Protein AF-A0A9P1FHE4-F1 (afdb_monomer)

Radius of gyration: 29.86 Å; Cα contacts (8 Å, |Δi|>4): 418; chains: 1; bounding box: 88×72×66 Å

Secondary structure (DSSP, 8-state):
---PPPPPP-------TTT----PPPP-------------S--------SS----TTTTTTTSSS------S-EEEEEEES---HHHHHHHHHHHHHHHHHTTSTT-EEEEEEEB-SSS-BSHHHHHHTT--STT-SEEEEE-GGGTT-EEE-S---HHHHHHHHHHTT--PPPSS--HHHHHHHHHHHHH--HHHHHHHHHHHHHTTT-TTHHHHHHHHHHHHHH-TTHHHHHHHHHHHHHHS---HHHHHHHHHHHHHHHHHHT--BTTTSPPPTT-EEPTTGGG-B-SSHHHHEE--EE---TT---TTS--TTTSSTTTGGGTTTT--SS--HHHH-GGGTSSEE-PPP--

Nearest PDB structures (foldseek):
  2qc7-assembly1_A  TM=5.697E-01  e=5.829E-12  Homo sapiens
  1ovn-assembly1_B  TM=7.048E-01  e=5.135E-10  Drosophila melanogaster
  2c0g-assembly2_B  TM=7.538E-01  e=1.463E-09  Drosophila melanogaster
  2c1y-assembly1_A  TM=6.457E-01  e=2.074E-09  Drosophila melanogaster
  2c1y-assembly2_B  TM=8.493E-01  e=1.306E-04  Drosophila melanogaster

Mean predicted aligned error: 17.91 Å

Organism: NCBI:txid2562237

InterPro domains:
  IPR011679 Endoplasmic reticulum resident protein 29, C-terminal [PF07749] (178-264)
  IPR011679 Endoplasmic reticulum resident protein 29, C-terminal [cd00238] (178-264)
  IPR012883 ERp29, N-terminal [PF07912] (89-168)
  IPR016855 Endoplasmic reticulum resident protein 29 [PTHR12211] (89-266)
  IPR036356 Endoplasmic reticulum resident protein 29, C-terminal domain superfamily [G3DSA:1.20.1150.12] (176-271)
  IPR036356 Endoplasmic reticulum resident protein 29, C-terminal domain superfamily [SSF47933] (178-265)

Solvent-accessible surface area (backbone atoms only — not comparable to full-atom values): 21748 Å² total; per-residue (Å²): 135,90,83,83,80,86,84,81,81,84,76,88,71,91,81,64,87,90,83,62,96,79,77,87,82,81,89,82,85,87,84,90,87,89,88,85,89,82,94,78,92,81,80,92,77,85,83,83,73,96,80,81,95,76,65,84,69,71,64,62,74,75,67,75,84,66,77,86,74,82,61,55,35,32,38,37,38,36,37,53,80,78,67,50,81,72,43,51,59,40,50,53,25,51,54,52,49,42,67,48,28,78,59,33,83,68,39,46,63,46,77,47,68,33,34,77,72,82,78,60,36,56,51,65,55,37,58,75,69,73,54,59,82,83,55,52,70,40,38,32,42,32,34,81,90,52,70,92,36,48,73,64,84,72,73,77,39,49,70,55,51,42,54,51,41,39,76,72,75,40,76,61,55,63,90,65,58,54,67,78,52,50,59,42,48,59,53,27,76,72,70,69,47,69,67,44,36,54,53,34,47,60,55,23,60,80,37,69,66,27,87,50,34,70,50,52,28,57,48,49,52,45,28,74,74,69,34,86,62,43,38,50,56,50,44,55,54,51,51,59,50,67,75,46,95,60,59,69,68,59,47,50,55,51,49,47,50,47,42,49,34,37,68,74,41,65,53,44,33,15,64,75,52,79,53,58,89,64,42,35,71,39,86,65,18,72,79,38,77,28,90,46,62,80,76,22,28,39,66,40,62,44,66,62,50,84,91,39,38,30,77,86,69,46,43,58,86,62,27,29,86,88,38,42,88,60,53,52,77,49,49,42,98,84,18,48,38,53,58,20,13,28,63,60,74,15,42,48,74,48,79,58,82,88,128

Sequence (355 aa):
MLSAPGLSFFVKTFGCIWCCDALKLHDYTSHNGWDSLATVPATLRIDVGPGGGLGIWDLFTYLVPHQERREPGTLRSLSSDFVDFSGFRKADSFKTICQLASAVPNFFAAEVPVQRFNEKENDEVRIRFNLTLEDFPALYLFQDALGEGLRYTDAVQTPNMIRWLRSKGILMPSITSIDELDALVERFLRDADPRHVEQARETAKKYSTDPKAPIYAKTMEKILEKGAGYPQDEVVRVMKILQGKVHPQKRKDLGEKLKVLKVFARLEACDVYECPAGYEKRFGAAGIIGIDRDTCCKPPCQSTEGDEHDAQGHHCDYYDERTVQECGDWDTMGFRANRMCCACGGGVTRMPQDD

Structure (mmCIF, N/CA/C/O backbone):
data_AF-A0A9P1FHE4-F1
#
_entry.id   AF-A0A9P1FHE4-F1
#
loop_
_atom_site.group_PDB
_atom_site.id
_atom_site.type_symbol
_atom_site.label_atom_id
_atom_site.label_alt_id
_atom_site.label_comp_id
_atom_site.label_asym_id
_atom_site.label_entity_id
_atom_site.label_seq_id
_atom_site.pdbx_PDB_ins_code
_atom_site.Cartn_x
_atom_site.Cartn_y
_atom_site.Cartn_z
_atom_site.occupancy
_atom_site.B_iso_or_equiv
_atom_site.auth_seq_id
_atom_site.auth_comp_id
_atom_site.auth_asym_id
_atom_site.auth_atom_id
_atom_site.pdbx_PDB_model_num
ATOM 1 N N . MET A 1 1 ? 37.354 22.267 14.260 1.00 30.98 1 MET A N 1
ATOM 2 C CA . MET A 1 1 ? 37.012 23.354 13.320 1.00 30.98 1 MET A CA 1
ATOM 3 C C . MET A 1 1 ? 36.015 22.803 12.320 1.00 30.98 1 MET A C 1
ATOM 5 O O . MET A 1 1 ? 36.208 21.701 11.831 1.00 30.98 1 MET A O 1
ATOM 9 N N . LEU A 1 2 ? 34.911 23.524 12.162 1.00 25.81 2 LEU A N 1
ATOM 10 C CA . LEU A 1 2 ? 33.698 23.158 11.433 1.00 25.81 2 LEU A CA 1
ATOM 11 C C . LEU A 1 2 ? 33.964 22.955 9.932 1.00 25.81 2 LEU A C 1
ATOM 13 O O . LEU A 1 2 ? 34.508 23.855 9.301 1.00 25.81 2 LEU A O 1
ATOM 17 N N . SER A 1 3 ? 33.500 21.846 9.349 1.00 25.88 3 SER A N 1
ATOM 18 C CA . SER A 1 3 ? 33.186 21.791 7.915 1.00 25.88 3 SER A CA 1
ATOM 19 C C . SER A 1 3 ? 31.677 21.606 7.750 1.00 25.88 3 SER A C 1
ATOM 21 O O . SER A 1 3 ? 31.141 20.516 7.949 1.00 25.88 3 SER A O 1
ATOM 23 N N . ALA A 1 4 ? 30.999 22.711 7.453 1.00 26.67 4 ALA A N 1
ATOM 24 C CA . ALA A 1 4 ? 29.613 22.759 6.996 1.00 26.67 4 ALA A CA 1
ATOM 25 C C . ALA A 1 4 ? 29.558 22.477 5.467 1.00 26.67 4 ALA A C 1
ATOM 27 O O . ALA A 1 4 ? 30.610 22.461 4.824 1.00 26.67 4 ALA A O 1
ATOM 28 N N . PRO A 1 5 ? 28.377 22.191 4.888 1.00 34.97 5 PRO A N 1
ATOM 29 C CA . PRO A 1 5 ? 28.205 21.163 3.865 1.00 34.97 5 PRO A CA 1
ATOM 30 C C . PRO A 1 5 ? 28.250 21.674 2.419 1.00 34.97 5 PRO A C 1
ATOM 32 O O . PRO A 1 5 ? 28.043 22.852 2.137 1.00 34.97 5 PRO A O 1
ATOM 35 N N . GLY A 1 6 ? 28.499 20.734 1.502 1.00 26.11 6 GLY A N 1
ATOM 36 C CA . GLY A 1 6 ? 28.507 20.946 0.059 1.00 26.11 6 GLY A CA 1
ATOM 37 C C . GLY A 1 6 ? 27.155 21.412 -0.486 1.00 26.11 6 GLY A C 1
ATOM 38 O O . GLY A 1 6 ? 26.105 20.850 -0.171 1.00 26.11 6 GLY A O 1
ATOM 39 N N . LEU A 1 7 ? 27.215 22.444 -1.328 1.00 21.27 7 LEU A N 1
ATOM 40 C CA . LEU A 1 7 ? 26.107 22.930 -2.139 1.00 21.27 7 LEU A CA 1
ATOM 41 C C . LEU A 1 7 ? 25.594 21.817 -3.063 1.00 21.27 7 LEU A C 1
ATOM 43 O O . LEU A 1 7 ? 26.337 21.301 -3.895 1.00 21.27 7 LEU A O 1
ATOM 47 N N . SER A 1 8 ? 24.306 21.497 -2.959 1.00 23.62 8 SER A N 1
ATOM 48 C CA . SER A 1 8 ? 23.583 20.753 -3.993 1.00 23.62 8 SER A CA 1
ATOM 49 C C . SER A 1 8 ? 23.053 21.751 -5.024 1.00 23.62 8 SER A C 1
ATOM 51 O O . SER A 1 8 ? 22.242 22.615 -4.693 1.00 23.62 8 SER A O 1
ATOM 53 N N . PHE A 1 9 ? 23.531 21.657 -6.263 1.00 20.88 9 PHE A N 1
ATOM 54 C CA . PHE A 1 9 ? 23.007 22.427 -7.389 1.00 20.88 9 PHE A CA 1
ATOM 55 C C . PHE A 1 9 ? 21.729 21.761 -7.911 1.00 20.88 9 PHE A C 1
ATOM 57 O O . PHE A 1 9 ? 21.765 20.627 -8.378 1.00 20.88 9 PHE A O 1
ATOM 64 N N . PHE A 1 10 ? 20.605 22.479 -7.874 1.00 20.05 10 PHE A N 1
ATOM 65 C CA . PHE A 1 10 ? 19.421 22.149 -8.666 1.00 20.05 10 PHE A CA 1
ATOM 66 C C . PHE A 1 10 ? 19.613 22.726 -10.072 1.00 20.05 10 PHE A C 1
ATOM 68 O O . PHE A 1 10 ? 19.412 23.921 -10.290 1.00 20.05 10 PHE A O 1
ATOM 75 N N . VAL A 1 11 ? 19.998 21.891 -11.037 1.00 21.38 11 VAL A N 1
ATOM 76 C CA . VAL A 1 11 ? 19.814 22.229 -12.452 1.00 21.38 11 VAL A CA 1
ATOM 77 C C . VAL A 1 11 ? 18.411 21.779 -12.827 1.00 21.38 11 VAL A C 1
ATOM 79 O O . VAL A 1 11 ? 18.092 20.596 -12.809 1.00 21.38 11 VAL A O 1
ATOM 82 N N . LYS A 1 12 ? 17.550 22.748 -13.139 1.00 24.52 12 LYS A N 1
ATOM 83 C CA . LYS A 1 12 ? 16.223 22.520 -13.708 1.00 24.52 12 LYS A CA 1
ATOM 84 C C . LYS A 1 12 ? 16.408 22.078 -15.164 1.00 24.52 12 LYS A C 1
ATOM 86 O O . LYS A 1 12 ? 16.283 22.885 -16.079 1.00 24.52 12 LYS A O 1
ATOM 91 N N . THR A 1 13 ? 16.777 20.820 -15.385 1.00 23.83 13 THR A N 1
ATOM 92 C CA . THR A 1 13 ? 16.741 20.208 -16.714 1.00 23.83 13 THR A CA 1
ATOM 93 C C . THR A 1 13 ? 15.283 19.930 -17.060 1.00 23.83 13 THR A C 1
ATOM 95 O O . THR A 1 13 ? 14.634 19.032 -16.527 1.00 23.83 13 THR A O 1
ATOM 98 N N . PHE A 1 14 ? 14.737 20.771 -17.935 1.00 25.47 14 PHE A N 1
ATOM 99 C CA . PHE A 1 14 ? 13.493 20.501 -18.642 1.00 25.47 14 PHE A CA 1
ATOM 100 C C . PHE A 1 14 ? 13.687 19.231 -19.478 1.00 25.47 14 PHE A C 1
ATOM 102 O O . PHE A 1 14 ? 14.313 19.259 -20.529 1.00 25.47 14 PHE A O 1
ATOM 109 N N . GLY A 1 15 ? 13.204 18.106 -18.960 1.00 26.53 15 GLY A N 1
ATOM 110 C CA . GLY A 1 15 ? 13.367 16.796 -19.588 1.00 26.53 15 GLY A CA 1
ATOM 111 C C . GLY A 1 15 ? 12.599 15.712 -18.843 1.00 26.53 15 GLY A C 1
ATOM 112 O O . GLY A 1 15 ? 13.139 14.655 -18.554 1.00 26.53 15 GLY A O 1
ATOM 113 N N . CYS A 1 16 ? 11.367 16.024 -18.438 1.00 27.84 16 CYS A N 1
ATOM 114 C CA . CYS A 1 16 ? 10.418 15.069 -17.867 1.00 27.84 16 CYS A CA 1
ATOM 115 C C . CYS A 1 16 ? 9.001 15.658 -17.983 1.00 27.84 16 CYS A C 1
ATOM 117 O O . CYS A 1 16 ? 8.333 15.894 -16.981 1.00 27.84 16 CYS A O 1
ATOM 119 N N . ILE A 1 17 ? 8.575 16.028 -19.199 1.00 30.14 17 ILE A N 1
ATOM 120 C CA . ILE A 1 17 ? 7.288 16.727 -19.385 1.00 30.14 17 ILE A CA 1
ATOM 121 C C . ILE A 1 17 ? 6.093 15.793 -19.602 1.00 30.14 17 ILE A C 1
ATOM 123 O O . ILE A 1 17 ? 4.973 16.248 -19.434 1.00 30.14 17 ILE A O 1
ATOM 127 N N . TRP A 1 18 ? 6.261 14.491 -19.839 1.00 28.94 18 TRP A N 1
ATOM 128 C CA . TRP A 1 18 ? 5.084 13.647 -20.111 1.00 28.94 18 TRP A CA 1
ATOM 129 C C . TRP A 1 18 ? 4.617 12.736 -18.965 1.00 28.94 18 TRP A C 1
ATOM 131 O O . TRP A 1 18 ? 3.526 12.181 -19.051 1.00 28.94 18 TRP A O 1
ATOM 141 N N . CYS A 1 19 ? 5.338 12.656 -17.835 1.00 30.80 19 CYS A N 1
ATOM 142 C CA . CYS A 1 19 ? 4.904 11.829 -16.692 1.00 30.80 19 CYS A CA 1
ATOM 143 C C . CYS A 1 19 ? 4.721 12.565 -15.344 1.00 30.80 19 CYS A C 1
ATOM 145 O O . CYS A 1 19 ? 4.166 11.980 -14.410 1.00 30.80 19 CYS A O 1
ATOM 147 N N . CYS A 1 20 ? 5.129 13.836 -15.218 1.00 32.31 20 CYS A N 1
ATOM 148 C CA . CYS A 1 20 ? 5.222 14.539 -13.927 1.00 32.31 20 CYS A CA 1
ATOM 149 C C . CYS A 1 20 ? 4.409 15.850 -13.850 1.00 32.31 20 CYS A C 1
ATOM 151 O O . CYS A 1 20 ? 4.949 16.910 -13.545 1.00 32.31 20 CYS A O 1
ATOM 153 N N . ASP A 1 21 ? 3.088 15.779 -14.026 1.00 26.56 21 ASP A N 1
ATOM 154 C CA . ASP A 1 21 ? 2.156 16.912 -13.843 1.00 26.56 21 ASP A CA 1
ATOM 155 C C . ASP A 1 21 ? 1.794 17.201 -12.363 1.00 26.56 21 ASP A C 1
ATOM 157 O O . ASP A 1 21 ? 0.627 17.304 -11.984 1.00 26.56 21 ASP A O 1
ATOM 161 N N . ALA A 1 22 ? 2.781 17.320 -11.466 1.00 27.64 22 ALA A N 1
ATOM 162 C CA . ALA A 1 22 ? 2.493 17.492 -10.030 1.00 27.64 22 ALA A CA 1
ATOM 163 C C . ALA A 1 22 ? 3.332 18.538 -9.276 1.00 27.64 22 ALA A C 1
ATOM 165 O O . ALA A 1 22 ? 3.488 18.424 -8.061 1.00 27.64 22 ALA A O 1
ATOM 166 N N . LEU A 1 23 ? 3.820 19.596 -9.933 1.00 28.34 23 LEU A N 1
ATOM 167 C CA . LEU A 1 23 ? 4.448 20.730 -9.236 1.00 28.34 23 LEU A CA 1
ATOM 168 C C . LEU A 1 23 ? 3.834 22.071 -9.671 1.00 28.34 23 LEU A C 1
ATOM 170 O O . LEU A 1 23 ? 4.298 22.718 -10.604 1.00 28.34 23 LEU A O 1
ATOM 174 N N . LYS A 1 24 ? 2.787 22.506 -8.952 1.00 27.02 24 LYS A N 1
ATOM 175 C CA . LYS A 1 24 ? 2.287 23.891 -8.990 1.00 27.02 24 LYS A CA 1
ATOM 176 C C . LYS A 1 24 ? 3.294 24.807 -8.284 1.00 27.02 24 LYS A C 1
ATOM 178 O O . LYS A 1 24 ? 3.507 24.667 -7.082 1.00 27.02 24 LYS A O 1
ATOM 183 N N . LEU A 1 25 ? 3.894 25.739 -9.023 1.00 26.53 25 LEU A N 1
ATOM 184 C CA . LEU A 1 25 ? 4.695 26.842 -8.482 1.00 26.53 25 LEU A CA 1
ATOM 185 C C . LEU A 1 25 ? 3.759 27.943 -7.955 1.00 26.53 25 LEU A C 1
ATOM 187 O O . LEU A 1 25 ? 2.894 28.413 -8.688 1.00 26.53 25 LEU A O 1
ATOM 191 N N . HIS A 1 26 ? 3.923 28.323 -6.685 1.00 24.69 26 HIS A N 1
ATOM 192 C CA . HIS A 1 26 ? 3.280 29.492 -6.078 1.00 24.69 26 HIS A CA 1
ATOM 193 C C . HIS A 1 26 ? 4.063 30.771 -6.422 1.00 24.69 26 HIS A C 1
ATOM 195 O O . HIS A 1 26 ? 5.293 30.776 -6.364 1.00 24.69 26 HIS A O 1
ATOM 201 N N . ASP A 1 27 ? 3.318 31.829 -6.751 1.00 30.03 27 ASP A N 1
ATOM 202 C CA . ASP A 1 27 ? 3.754 33.208 -7.003 1.00 30.03 27 ASP A CA 1
ATOM 203 C C . ASP A 1 27 ? 4.711 33.772 -5.943 1.00 30.03 27 ASP A C 1
ATOM 205 O O . ASP A 1 27 ? 4.466 33.622 -4.747 1.00 30.03 27 ASP A O 1
ATOM 209 N N . TYR A 1 28 ? 5.716 34.541 -6.381 1.00 24.03 28 TYR A N 1
ATOM 210 C CA . TYR A 1 28 ? 6.326 35.586 -5.555 1.00 24.03 28 TYR A CA 1
ATOM 211 C C . TYR A 1 28 ? 6.675 36.822 -6.397 1.00 24.03 28 TYR A C 1
ATOM 213 O O . TYR A 1 28 ? 7.484 36.778 -7.322 1.00 24.03 28 TYR A O 1
ATOM 221 N N . THR A 1 29 ? 6.022 37.928 -6.049 1.00 25.02 29 THR A N 1
ATOM 222 C CA . THR A 1 29 ? 6.138 39.269 -6.630 1.00 25.02 29 THR A CA 1
ATOM 223 C C . THR A 1 29 ? 7.415 39.996 -6.194 1.00 25.02 29 THR A C 1
ATOM 225 O O . THR A 1 29 ? 7.861 39.882 -5.054 1.00 25.02 29 THR A O 1
ATOM 228 N N . SER A 1 30 ? 7.959 40.789 -7.119 1.00 30.19 30 SER A N 1
ATOM 229 C CA . SER A 1 30 ? 9.173 41.615 -7.050 1.00 30.19 30 SER A CA 1
ATOM 230 C C . SER A 1 30 ? 9.152 42.730 -5.999 1.00 30.19 30 SER A C 1
ATOM 232 O O . SER A 1 30 ? 8.156 43.445 -5.945 1.00 30.19 30 SER A O 1
ATOM 234 N N . HIS A 1 31 ? 10.285 43.012 -5.336 1.00 26.00 31 HIS A N 1
ATOM 235 C CA . HIS A 1 31 ? 10.664 44.366 -4.887 1.00 26.00 31 HIS A CA 1
ATOM 236 C C . HIS A 1 31 ? 12.195 44.564 -4.877 1.00 26.00 31 HIS A C 1
ATOM 238 O O . HIS A 1 31 ? 12.955 43.659 -4.546 1.00 26.00 31 HIS A O 1
ATOM 244 N N . ASN A 1 32 ? 12.607 45.761 -5.308 1.00 30.64 32 ASN A N 1
ATOM 245 C CA . ASN A 1 32 ? 13.964 46.185 -5.667 1.00 30.64 32 ASN A CA 1
ATOM 246 C C . ASN A 1 32 ? 14.750 46.771 -4.478 1.00 30.64 32 ASN A C 1
ATOM 248 O O . ASN A 1 32 ? 14.171 47.475 -3.656 1.00 30.64 32 ASN A O 1
ATOM 252 N N . GLY A 1 33 ? 16.078 46.603 -4.477 1.00 23.64 33 GLY A N 1
ATOM 253 C CA . GLY A 1 33 ? 17.007 47.390 -3.653 1.00 23.64 33 GLY A CA 1
ATOM 254 C C . GLY A 1 33 ? 18.447 46.873 -3.731 1.00 23.64 33 GLY A C 1
ATOM 255 O O . GLY A 1 33 ? 18.732 45.779 -3.256 1.00 23.64 33 GLY A O 1
ATOM 256 N N . TRP A 1 34 ? 19.338 47.646 -4.354 1.00 25.64 34 TRP A N 1
ATOM 257 C CA . TRP A 1 34 ? 20.783 47.402 -4.447 1.00 25.64 34 TRP A CA 1
ATOM 258 C C . TRP A 1 34 ? 21.513 48.188 -3.352 1.00 25.64 34 TRP A C 1
ATOM 260 O O . TRP A 1 34 ? 21.154 49.341 -3.149 1.00 25.64 34 TRP A O 1
ATOM 270 N N . ASP A 1 35 ? 22.519 47.589 -2.693 1.00 23.36 35 ASP A N 1
ATOM 271 C CA . ASP A 1 35 ? 23.851 48.202 -2.491 1.00 23.36 35 ASP A CA 1
ATOM 272 C C . ASP A 1 35 ? 24.849 47.321 -1.688 1.00 23.36 35 ASP A C 1
ATOM 274 O O . ASP A 1 35 ? 24.531 46.789 -0.628 1.00 23.36 35 ASP A O 1
ATOM 278 N N . SER A 1 36 ? 26.099 47.290 -2.188 1.00 24.91 36 SER A N 1
ATOM 279 C CA . SER A 1 36 ? 27.396 47.114 -1.480 1.00 24.91 36 SER A CA 1
ATOM 280 C C . SER A 1 36 ? 27.997 45.720 -1.142 1.00 24.91 36 SER A C 1
ATOM 282 O O . SER A 1 36 ? 27.936 45.239 -0.018 1.00 24.91 36 SER A O 1
ATOM 284 N N . LEU A 1 37 ? 28.706 45.164 -2.141 1.00 26.48 37 LEU A N 1
ATOM 285 C CA . LEU A 1 37 ? 30.046 44.514 -2.168 1.00 26.48 37 LEU A CA 1
ATOM 286 C C . LEU A 1 37 ? 30.574 43.619 -1.012 1.00 26.48 37 LEU A C 1
ATOM 288 O O . LEU A 1 37 ? 31.065 44.119 -0.005 1.00 26.48 37 LEU A O 1
ATOM 292 N N . ALA A 1 38 ? 30.748 42.318 -1.314 1.00 22.56 38 ALA A N 1
ATOM 293 C CA . ALA A 1 38 ? 31.989 41.561 -1.056 1.00 22.56 38 ALA A CA 1
ATOM 294 C C . ALA A 1 38 ? 32.086 40.306 -1.966 1.00 22.56 38 ALA A C 1
ATOM 296 O O . ALA A 1 38 ? 31.165 39.501 -2.043 1.00 22.56 38 ALA A O 1
ATOM 297 N N . THR A 1 39 ? 33.214 40.191 -2.672 1.00 28.72 39 THR A N 1
ATOM 298 C CA . THR A 1 39 ? 33.768 39.084 -3.490 1.00 28.72 39 THR A CA 1
ATOM 299 C C . THR A 1 39 ? 33.112 37.690 -3.427 1.00 28.72 39 THR A C 1
ATOM 301 O O . THR A 1 39 ? 33.224 36.993 -2.422 1.00 28.72 39 THR A O 1
ATOM 304 N N . VAL A 1 40 ? 32.591 37.224 -4.574 1.00 24.39 40 VAL A N 1
ATOM 305 C CA . VAL A 1 40 ? 32.261 35.814 -4.885 1.00 24.39 40 VAL A CA 1
ATOM 306 C C . VAL A 1 40 ? 32.631 35.548 -6.360 1.00 24.39 40 VAL A C 1
ATOM 308 O O . VAL A 1 40 ? 32.313 36.394 -7.199 1.00 24.39 40 VAL A O 1
ATOM 311 N N . PRO A 1 41 ? 33.314 34.443 -6.728 1.00 22.81 41 PRO A N 1
ATOM 312 C CA . PRO A 1 41 ? 33.713 34.213 -8.114 1.00 22.81 41 PRO A CA 1
ATOM 313 C C . PRO A 1 41 ? 32.569 33.622 -8.966 1.00 22.81 41 PRO A C 1
ATOM 315 O O . PRO A 1 41 ? 31.992 32.595 -8.626 1.00 22.81 41 PRO A O 1
ATOM 318 N N . ALA A 1 42 ? 32.327 34.282 -10.106 1.00 23.73 42 ALA A N 1
ATOM 319 C CA . ALA A 1 42 ? 31.635 33.838 -11.327 1.00 23.73 42 ALA A CA 1
ATOM 320 C C . ALA A 1 42 ? 30.127 33.499 -11.261 1.00 23.73 42 ALA A C 1
ATOM 322 O O . ALA A 1 42 ? 29.709 32.344 -11.318 1.00 23.73 42 ALA A O 1
ATOM 323 N N . THR A 1 43 ? 29.300 34.544 -11.305 1.00 22.08 43 THR A N 1
ATOM 324 C CA . THR A 1 43 ? 27.896 34.502 -11.744 1.00 22.08 43 THR A CA 1
ATOM 325 C C . THR A 1 43 ? 27.834 34.688 -13.268 1.00 22.08 43 THR A C 1
ATOM 327 O O . THR A 1 43 ? 28.316 35.702 -13.773 1.00 22.08 43 THR A O 1
ATOM 330 N N . LEU A 1 44 ? 27.227 33.759 -14.019 1.00 23.78 44 LEU A N 1
ATOM 331 C CA . LEU A 1 44 ? 26.868 34.004 -15.424 1.00 23.78 44 LEU A CA 1
ATOM 332 C C . LEU A 1 44 ? 25.651 34.944 -15.448 1.00 23.78 44 LEU A C 1
ATOM 334 O O . LEU A 1 44 ? 24.535 34.539 -15.125 1.00 23.78 44 LEU A O 1
ATOM 338 N N . ARG A 1 45 ? 25.890 36.213 -15.783 1.00 21.69 45 ARG A N 1
ATOM 339 C CA . ARG A 1 45 ? 24.873 37.254 -15.976 1.00 21.69 45 ARG A CA 1
ATOM 340 C C . ARG A 1 45 ? 24.582 37.340 -17.479 1.00 21.69 45 ARG A C 1
ATOM 342 O O . ARG A 1 45 ? 25.497 37.624 -18.244 1.00 21.69 45 ARG A O 1
ATOM 349 N N . ILE A 1 46 ? 23.350 37.062 -17.906 1.00 24.75 46 ILE A N 1
ATOM 350 C CA . ILE A 1 46 ? 22.901 37.333 -19.282 1.00 24.75 46 ILE A CA 1
ATOM 351 C C . ILE A 1 46 ? 22.170 38.677 -19.244 1.00 24.75 46 ILE A C 1
ATOM 353 O O . ILE A 1 46 ? 21.038 38.750 -18.769 1.00 24.75 46 ILE A O 1
ATOM 357 N N . ASP A 1 47 ? 22.845 39.741 -19.683 1.00 23.31 47 ASP A N 1
ATOM 358 C CA . ASP A 1 47 ? 22.224 41.047 -19.918 1.00 23.31 47 ASP A CA 1
ATOM 359 C C . ASP A 1 47 ? 21.433 40.996 -21.231 1.00 23.31 47 ASP A C 1
ATOM 361 O O . ASP A 1 47 ? 21.989 40.745 -22.301 1.00 23.31 47 ASP A O 1
ATOM 365 N N . VAL A 1 48 ? 20.126 41.243 -21.153 1.00 27.92 48 VAL A N 1
ATOM 366 C CA . VAL A 1 48 ? 19.272 41.430 -22.330 1.00 27.92 48 VAL A CA 1
ATOM 367 C C . VAL A 1 48 ? 19.219 42.929 -22.615 1.00 27.92 48 VAL A C 1
ATOM 369 O O . VAL A 1 48 ? 18.505 43.676 -21.946 1.00 27.92 48 VAL A O 1
ATOM 372 N N . GLY A 1 49 ? 20.021 43.384 -23.578 1.00 26.16 49 GLY A N 1
ATOM 373 C CA . GLY A 1 49 ? 19.928 44.743 -24.110 1.00 26.16 49 GLY A CA 1
ATOM 374 C C . GLY A 1 49 ? 18.602 44.963 -24.857 1.00 26.16 49 GLY A C 1
ATOM 375 O O . GLY A 1 49 ? 18.033 44.009 -25.396 1.00 26.16 49 GLY A O 1
ATOM 376 N N . PRO A 1 50 ? 18.075 46.198 -24.905 1.00 31.28 50 PRO A N 1
ATOM 377 C CA . PRO A 1 50 ? 16.782 46.462 -25.512 1.00 31.28 50 PRO A CA 1
ATOM 378 C C . PRO A 1 50 ? 16.929 46.526 -27.035 1.00 31.28 50 PRO A C 1
ATOM 380 O O . PRO A 1 50 ? 17.424 47.507 -27.582 1.00 31.28 50 PRO A O 1
ATOM 383 N N . GLY A 1 51 ? 16.462 45.484 -27.721 1.00 34.16 51 GLY A N 1
ATOM 384 C CA . GLY A 1 51 ? 16.219 45.517 -29.163 1.00 34.16 51 GLY A CA 1
ATOM 385 C C . GLY A 1 51 ? 16.816 44.331 -29.910 1.00 34.16 51 GLY A C 1
ATOM 386 O O . GLY A 1 51 ? 18.016 44.282 -30.149 1.00 34.16 51 GLY A O 1
ATOM 387 N N . GLY A 1 52 ? 15.948 43.411 -30.333 1.00 27.70 52 GLY A N 1
ATOM 388 C CA . GLY A 1 52 ? 16.289 42.324 -31.251 1.00 27.70 52 GLY A CA 1
ATOM 389 C C . GLY A 1 52 ? 15.692 40.999 -30.803 1.00 27.70 52 GLY A C 1
ATOM 390 O O . GLY A 1 52 ? 16.317 40.255 -30.058 1.00 27.70 52 GLY A O 1
ATOM 391 N N . GLY A 1 53 ? 14.461 40.715 -31.232 1.00 38.47 53 GLY A N 1
ATOM 392 C CA . GLY A 1 53 ? 13.830 39.420 -31.002 1.00 38.47 53 GLY A CA 1
ATOM 393 C C . GLY A 1 53 ? 14.558 38.318 -31.769 1.00 38.47 53 GLY A C 1
ATOM 394 O O . GLY A 1 53 ? 14.627 38.366 -32.994 1.00 38.47 53 GLY A O 1
ATOM 395 N N . LEU A 1 54 ? 15.053 37.318 -31.043 1.00 29.23 54 LEU A N 1
ATOM 396 C CA . LEU A 1 54 ? 15.420 36.011 -31.578 1.00 29.23 54 LEU A CA 1
ATOM 397 C C . LEU A 1 54 ? 14.528 34.971 -30.901 1.00 29.23 54 LEU A C 1
ATOM 399 O O . LEU A 1 54 ? 14.369 34.959 -29.679 1.00 29.23 54 LEU A O 1
ATOM 403 N N . GLY A 1 55 ? 13.851 34.180 -31.730 1.00 30.27 55 GLY A N 1
ATOM 404 C CA . GLY A 1 55 ? 12.843 33.220 -31.307 1.00 30.27 55 GLY A CA 1
ATOM 405 C C . GLY A 1 55 ? 13.446 32.037 -30.553 1.00 30.27 55 GLY A C 1
ATOM 406 O O . GLY A 1 55 ? 14.587 31.646 -30.770 1.00 30.27 55 GLY A O 1
ATOM 407 N N . ILE A 1 56 ? 12.608 31.429 -29.713 1.00 32.03 56 ILE A N 1
ATOM 408 C CA . ILE A 1 56 ? 12.835 30.230 -28.882 1.00 32.03 56 ILE A CA 1
ATOM 409 C C . ILE A 1 56 ? 13.489 29.034 -29.613 1.00 32.03 56 ILE A C 1
ATOM 411 O O . ILE A 1 56 ? 13.997 28.124 -28.962 1.00 32.03 56 ILE A O 1
ATOM 415 N N . TRP A 1 57 ? 13.536 29.046 -30.944 1.00 26.52 57 TRP A N 1
ATOM 416 C CA . TRP A 1 57 ? 14.123 27.992 -31.768 1.00 26.52 57 TRP A CA 1
ATOM 417 C C . TRP A 1 57 ? 15.657 28.047 -31.863 1.00 26.52 57 TRP A C 1
ATOM 419 O O . TRP A 1 57 ? 16.279 26.992 -31.951 1.00 26.52 57 TRP A O 1
ATOM 429 N N . ASP A 1 58 ? 16.289 29.220 -31.738 1.00 26.16 58 ASP A N 1
ATOM 430 C CA . ASP A 1 58 ? 17.757 29.332 -31.853 1.00 26.16 58 ASP A CA 1
ATOM 431 C C . ASP A 1 58 ? 18.515 28.875 -30.591 1.00 26.16 58 ASP A C 1
ATOM 433 O O . ASP A 1 58 ? 19.720 28.626 -30.640 1.00 26.16 58 ASP A O 1
ATOM 437 N N . LEU A 1 59 ? 17.821 28.691 -29.459 1.00 29.56 59 LEU A N 1
ATOM 438 C CA . LEU A 1 59 ? 18.415 28.138 -28.232 1.00 29.56 59 LEU A CA 1
ATOM 439 C C . LEU A 1 59 ? 18.478 26.602 -28.221 1.00 29.56 59 LEU A C 1
ATOM 441 O O . LEU A 1 59 ? 19.248 26.034 -27.446 1.00 29.56 59 LEU A O 1
ATOM 445 N N . PHE A 1 60 ? 17.691 25.923 -29.062 1.00 26.00 60 PHE A N 1
ATOM 446 C CA . PHE A 1 60 ? 17.631 24.457 -29.081 1.00 26.00 60 PHE A CA 1
ATOM 447 C C . PHE A 1 60 ? 18.836 23.832 -29.796 1.00 26.00 60 PHE A C 1
ATOM 449 O O . PHE A 1 60 ? 19.321 22.774 -29.399 1.00 26.00 60 PHE A O 1
ATOM 456 N N . THR A 1 61 ? 19.388 24.520 -30.795 1.00 27.45 61 THR A N 1
ATOM 457 C CA . THR A 1 61 ? 20.471 23.993 -31.640 1.00 27.45 61 THR A CA 1
ATOM 458 C C . THR A 1 61 ? 21.851 24.051 -30.970 1.00 27.45 61 THR A C 1
ATOM 460 O O . THR A 1 61 ? 22.773 23.369 -31.407 1.00 27.45 61 THR A O 1
ATOM 463 N N . TYR A 1 62 ? 22.010 24.811 -29.879 1.00 24.94 62 TYR A N 1
ATOM 464 C CA . TYR A 1 62 ? 23.300 24.984 -29.190 1.00 24.94 62 TYR A CA 1
ATOM 465 C C . TYR A 1 62 ? 23.489 24.114 -27.932 1.00 24.94 62 TYR A C 1
ATOM 467 O O . TYR A 1 62 ? 24.565 24.135 -27.337 1.00 24.94 62 TYR A O 1
ATOM 475 N N . LEU A 1 63 ? 22.486 23.318 -27.533 1.00 27.12 63 LEU A N 1
ATOM 476 C CA . LEU A 1 63 ? 22.530 22.474 -26.323 1.00 27.12 63 LEU A CA 1
ATOM 477 C C . LEU A 1 63 ? 22.595 20.959 -26.587 1.00 27.12 63 LEU A C 1
ATOM 479 O O . LEU A 1 63 ? 22.608 20.182 -25.633 1.00 27.12 63 LEU A O 1
ATOM 483 N N . VAL A 1 64 ? 22.719 20.529 -27.847 1.00 26.83 64 VAL A N 1
ATOM 484 C CA . VAL A 1 64 ? 22.979 19.122 -28.206 1.00 26.83 64 VAL A CA 1
ATOM 485 C C . VAL A 1 64 ? 24.327 18.999 -28.922 1.00 26.83 64 VAL A C 1
ATOM 487 O O . VAL A 1 64 ? 24.412 18.644 -30.093 1.00 26.83 64 VAL A O 1
ATOM 490 N N . PRO A 1 65 ? 25.416 19.341 -28.222 1.00 28.53 65 PRO A N 1
ATOM 491 C CA . PRO A 1 65 ? 26.512 18.383 -28.184 1.00 28.53 65 PRO A CA 1
ATOM 492 C C . PRO A 1 65 ? 27.101 18.343 -26.774 1.00 28.53 65 PRO A C 1
ATOM 494 O O . PRO A 1 65 ? 28.251 18.709 -26.552 1.00 28.53 65 PRO A O 1
ATOM 497 N N . HIS A 1 66 ? 26.308 17.938 -25.784 1.00 27.95 66 HIS A N 1
ATOM 498 C CA . HIS A 1 66 ? 26.803 17.819 -24.419 1.00 27.95 66 HIS A CA 1
ATOM 499 C C . HIS A 1 66 ? 26.762 16.374 -23.947 1.00 27.95 66 HIS A C 1
ATOM 501 O O . HIS A 1 66 ? 25.702 15.831 -23.658 1.00 27.95 66 HIS A O 1
ATOM 507 N N . GLN A 1 67 ? 27.968 15.792 -23.902 1.00 27.95 67 GLN A N 1
ATOM 508 C CA . GLN A 1 67 ? 28.443 14.824 -22.913 1.00 27.95 67 GLN A CA 1
ATOM 509 C C . GLN A 1 67 ? 27.330 14.213 -22.059 1.00 27.95 67 GLN A C 1
ATOM 511 O O . GLN A 1 67 ? 26.777 14.893 -21.193 1.00 27.95 67 GLN A O 1
ATOM 516 N N . GLU A 1 68 ? 27.102 12.909 -22.247 1.00 30.05 68 GLU A N 1
ATOM 517 C CA . GLU A 1 68 ? 26.504 12.024 -21.247 1.00 30.05 68 GLU A CA 1
ATOM 518 C C . GLU A 1 68 ? 27.205 12.273 -19.896 1.00 30.05 68 GLU A C 1
ATOM 520 O O . GLU A 1 68 ? 28.218 11.651 -19.571 1.00 30.05 68 GLU A O 1
ATOM 525 N N . ARG A 1 69 ? 26.703 13.217 -19.092 1.00 31.14 69 ARG A N 1
ATOM 526 C CA . ARG A 1 69 ? 27.049 13.270 -17.678 1.00 31.14 69 ARG A CA 1
ATOM 527 C C . ARG A 1 69 ? 26.390 12.045 -17.075 1.00 31.14 69 ARG A C 1
ATOM 529 O O . ARG A 1 69 ? 25.171 11.990 -16.941 1.00 31.14 69 ARG A O 1
ATOM 536 N N . ARG A 1 70 ? 27.210 11.028 -16.814 1.00 36.44 70 ARG A N 1
ATOM 537 C CA . ARG A 1 70 ? 26.815 9.841 -16.066 1.00 36.44 70 ARG A CA 1
ATOM 538 C C . ARG A 1 70 ? 26.446 10.307 -14.664 1.00 36.44 70 ARG A C 1
ATOM 540 O O . ARG A 1 70 ? 27.318 10.584 -13.848 1.00 36.44 70 ARG A O 1
ATOM 547 N N . GLU A 1 71 ? 25.157 10.497 -14.426 1.00 42.16 71 GLU A N 1
ATOM 548 C CA . GLU A 1 71 ? 24.665 10.610 -13.064 1.00 42.16 71 GLU A CA 1
ATOM 549 C C . GLU A 1 71 ? 24.576 9.189 -12.492 1.00 42.16 71 GLU A C 1
ATOM 551 O O . GLU A 1 71 ? 23.992 8.304 -13.135 1.00 42.16 71 GLU A O 1
ATOM 556 N N . PRO A 1 72 ? 25.184 8.925 -11.324 1.00 48.19 72 PRO A N 1
ATOM 557 C CA . PRO A 1 72 ? 25.142 7.602 -10.726 1.00 48.19 72 PRO A CA 1
ATOM 558 C C . PRO A 1 72 ? 23.683 7.232 -10.437 1.00 48.19 72 PRO A C 1
ATOM 560 O O . PRO A 1 72 ? 22.998 7.972 -9.745 1.00 48.19 72 PRO A O 1
ATOM 563 N N . GLY A 1 73 ? 23.216 6.092 -10.964 1.00 55.72 73 GLY A N 1
ATOM 564 C CA . GLY A 1 73 ? 21.898 5.526 -10.651 1.00 55.72 73 GLY A CA 1
ATOM 565 C C . GLY A 1 73 ? 20.751 5.976 -11.564 1.00 55.72 73 GLY A C 1
ATOM 566 O O . GLY A 1 73 ? 19.755 6.504 -11.092 1.00 55.72 73 GLY A O 1
ATOM 567 N N . THR A 1 74 ? 20.818 5.718 -12.870 1.00 65.19 74 THR A N 1
ATOM 568 C CA . THR A 1 74 ? 19.694 6.010 -13.783 1.00 65.19 74 THR A CA 1
ATOM 569 C C . THR A 1 74 ? 18.961 4.731 -14.186 1.00 65.19 74 THR A C 1
ATOM 571 O O . THR A 1 74 ? 19.570 3.846 -14.778 1.00 65.19 74 THR A O 1
ATOM 574 N N . LEU A 1 75 ? 17.652 4.625 -13.940 1.00 60.03 75 LEU A N 1
ATOM 575 C CA . LEU A 1 75 ? 16.812 3.588 -14.554 1.00 60.03 75 LEU A CA 1
ATOM 576 C C . LEU A 1 75 ? 16.183 4.148 -15.830 1.00 60.03 75 LEU A C 1
ATOM 578 O O . LEU A 1 75 ? 15.463 5.140 -15.773 1.00 60.03 75 LEU A O 1
ATOM 582 N N . ARG A 1 76 ? 16.411 3.508 -16.977 1.00 65.31 76 ARG A N 1
ATOM 583 C CA . ARG A 1 76 ? 15.750 3.870 -18.234 1.00 65.31 76 ARG A CA 1
ATOM 584 C C . ARG A 1 76 ? 14.752 2.803 -18.655 1.00 65.31 76 ARG A C 1
ATOM 586 O O . ARG A 1 76 ? 15.090 1.622 -18.689 1.00 65.31 76 ARG A O 1
ATOM 593 N N . SER A 1 77 ? 13.544 3.234 -18.994 1.00 59.22 77 SER A N 1
ATOM 594 C CA . SER A 1 77 ? 12.568 2.447 -19.740 1.00 59.22 77 SER A CA 1
ATOM 595 C C . SER A 1 77 ? 12.672 2.805 -21.211 1.00 59.22 77 SER A C 1
ATOM 597 O O . SER A 1 77 ? 12.589 3.971 -21.579 1.00 59.22 77 SER A O 1
ATOM 599 N N . LEU A 1 78 ? 12.865 1.808 -22.057 1.00 62.84 78 LEU A N 1
ATOM 600 C CA . LEU A 1 78 ? 12.734 1.944 -23.496 1.00 62.84 78 LEU A CA 1
ATOM 601 C C . LEU A 1 78 ? 11.326 1.471 -23.842 1.00 62.84 78 LEU A C 1
ATOM 603 O O . LEU A 1 78 ? 10.970 0.327 -23.537 1.00 62.84 78 LEU A O 1
ATOM 607 N N . SER A 1 79 ? 10.521 2.348 -24.436 1.00 52.28 79 SER A N 1
ATOM 608 C CA . SER A 1 79 ? 9.134 2.079 -24.827 1.00 52.28 79 SER A CA 1
ATOM 609 C C . SER A 1 79 ? 8.978 2.214 -26.341 1.00 52.28 79 SER A C 1
ATOM 611 O O . SER A 1 79 ? 9.720 2.940 -26.994 1.00 52.28 79 SER A O 1
ATOM 613 N N . SER A 1 80 ? 8.037 1.469 -26.918 1.00 44.41 80 SER A N 1
ATOM 614 C CA . SER A 1 80 ? 7.649 1.613 -28.323 1.00 44.41 80 SER A CA 1
ATOM 615 C C . SER A 1 80 ? 6.276 2.272 -28.394 1.00 44.41 80 SER A C 1
ATOM 617 O O . SER A 1 80 ? 5.433 2.006 -27.538 1.00 44.41 80 SER A O 1
ATOM 619 N N . ASP A 1 81 ? 6.040 3.065 -29.440 1.00 44.62 81 ASP A N 1
ATOM 620 C CA . ASP A 1 81 ? 4.761 3.746 -29.707 1.00 44.62 81 ASP A CA 1
ATOM 621 C C . ASP A 1 81 ? 3.546 2.804 -29.813 1.00 44.62 81 ASP A C 1
ATOM 623 O O . ASP A 1 81 ? 2.399 3.245 -29.745 1.00 44.62 81 ASP A O 1
ATOM 627 N N . PHE A 1 82 ? 3.769 1.498 -29.991 1.00 36.91 82 PHE A N 1
ATOM 628 C CA . PHE A 1 82 ? 2.703 0.505 -30.069 1.00 36.91 82 PHE A CA 1
ATOM 629 C C . PHE A 1 82 ? 2.268 0.066 -28.661 1.00 36.91 82 PHE A C 1
ATOM 631 O O . PHE A 1 82 ? 2.753 -0.925 -28.111 1.00 36.91 82 PHE A O 1
ATOM 638 N N . VAL A 1 83 ? 1.351 0.822 -28.056 1.00 42.09 83 VAL A N 1
ATOM 639 C CA . VAL A 1 83 ? 0.764 0.491 -26.749 1.00 42.09 83 VAL A CA 1
ATOM 640 C C . VAL A 1 83 ? -0.461 -0.409 -26.952 1.00 42.09 83 VAL A C 1
ATOM 642 O O . VAL A 1 83 ? -1.585 0.065 -27.084 1.00 42.09 83 VAL A O 1
ATOM 645 N N . ASP A 1 84 ? -0.253 -1.725 -26.979 1.00 33.41 84 ASP A N 1
ATOM 646 C CA . ASP A 1 84 ? -1.332 -2.703 -26.758 1.00 33.41 84 ASP A CA 1
ATOM 647 C C . ASP A 1 84 ? -1.877 -2.584 -25.308 1.00 33.41 84 ASP A C 1
ATOM 649 O O . ASP A 1 84 ? -1.237 -1.997 -24.433 1.00 33.41 84 ASP A O 1
ATOM 653 N N . PHE A 1 85 ? -3.041 -3.165 -25.008 1.00 33.97 85 PHE A N 1
ATOM 654 C CA . PHE A 1 85 ? -3.644 -3.242 -23.670 1.00 33.97 85 PHE A CA 1
ATOM 655 C C . PHE A 1 85 ? -2.655 -3.773 -22.609 1.00 33.97 85 PHE A C 1
ATOM 657 O O . PHE A 1 85 ? -2.665 -3.341 -21.453 1.00 33.97 85 PHE A O 1
ATOM 664 N N . SER A 1 86 ? -1.745 -4.672 -23.006 1.00 37.69 86 SER A N 1
ATOM 665 C CA . SER A 1 86 ? -0.626 -5.136 -22.175 1.00 37.69 86 SER A CA 1
ATOM 666 C C . SER A 1 86 ? 0.451 -4.062 -21.934 1.00 37.69 86 SER A C 1
ATOM 668 O O . SER A 1 86 ? 1.028 -4.005 -20.847 1.00 37.69 86 SER A O 1
ATOM 670 N N . GLY A 1 87 ? 0.690 -3.175 -22.902 1.00 47.19 87 GLY A N 1
ATOM 671 C CA . GLY A 1 87 ? 1.550 -1.995 -22.792 1.00 47.19 87 GLY A CA 1
ATOM 672 C C . GLY A 1 87 ? 1.009 -0.954 -21.810 1.00 47.19 87 GLY A C 1
ATOM 673 O O . GLY A 1 87 ? 1.794 -0.357 -21.077 1.00 47.19 87 GLY A O 1
ATOM 674 N N . PHE A 1 88 ? -0.317 -0.819 -21.698 1.00 47.78 88 PHE A N 1
ATOM 675 C CA . PHE A 1 88 ? -0.962 0.103 -20.754 1.00 47.78 88 PHE A CA 1
ATOM 676 C C . PHE A 1 88 ? -0.636 -0.247 -19.288 1.00 47.78 88 PHE A C 1
ATOM 678 O O . PHE A 1 88 ? -0.149 0.592 -18.532 1.00 47.78 88 PHE A O 1
ATOM 685 N N . ARG A 1 89 ? -0.778 -1.525 -18.894 1.00 46.47 89 ARG A N 1
ATOM 686 C CA . ARG A 1 89 ? -0.457 -1.987 -17.521 1.00 46.47 89 ARG A CA 1
ATOM 687 C C . ARG A 1 89 ? 1.041 -1.889 -17.193 1.00 46.47 89 ARG A C 1
ATOM 689 O O . ARG A 1 89 ? 1.420 -1.678 -16.038 1.00 46.47 89 ARG A O 1
ATOM 696 N N . LYS A 1 90 ? 1.907 -2.051 -18.200 1.00 59.56 90 LYS A N 1
ATOM 697 C CA . LYS A 1 90 ? 3.365 -1.907 -18.050 1.00 59.56 90 LYS A CA 1
ATOM 698 C C . LYS A 1 90 ? 3.772 -0.433 -17.901 1.00 59.56 90 LYS A C 1
ATOM 700 O O . LYS A 1 90 ? 4.638 -0.134 -17.078 1.00 59.56 90 LYS A O 1
ATOM 705 N N . ALA A 1 91 ? 3.105 0.481 -18.612 1.00 60.75 91 ALA A N 1
ATOM 706 C CA . ALA A 1 91 ? 3.282 1.926 -18.462 1.00 60.75 91 ALA A CA 1
ATOM 707 C C . ALA A 1 91 ? 2.881 2.416 -17.058 1.00 60.75 91 ALA A C 1
ATOM 709 O O . ALA A 1 91 ? 3.615 3.194 -16.448 1.00 60.75 91 ALA A O 1
ATOM 710 N N . ASP A 1 92 ? 1.795 1.886 -16.484 1.00 71.25 92 ASP A N 1
ATOM 711 C CA . ASP A 1 92 ? 1.369 2.212 -15.113 1.00 71.25 92 ASP A CA 1
ATOM 712 C C . ASP A 1 92 ? 2.409 1.812 -14.051 1.00 71.25 92 ASP A C 1
ATOM 714 O O . ASP A 1 92 ? 2.664 2.549 -13.086 1.00 71.25 92 ASP A O 1
ATOM 718 N N . SER A 1 93 ? 3.053 0.655 -14.240 1.00 78.69 93 SER A N 1
ATOM 719 C CA . SER A 1 93 ? 4.101 0.184 -13.329 1.00 78.69 93 SER A CA 1
ATOM 720 C C . SER A 1 93 ? 5.318 1.107 -13.357 1.00 78.69 93 SER A C 1
ATOM 722 O O . SER A 1 93 ? 5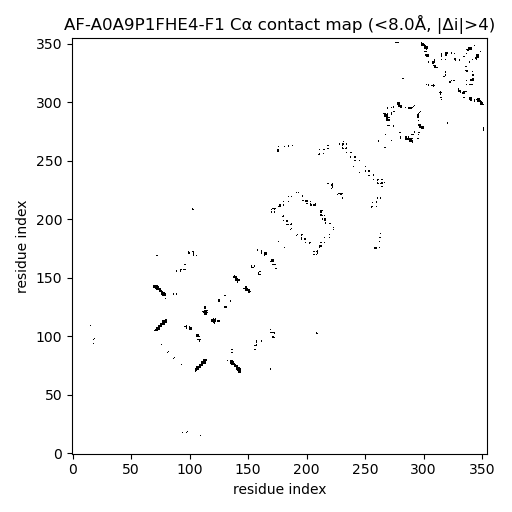.812 1.515 -12.304 1.00 78.69 93 SER A O 1
ATOM 724 N N . PHE A 1 94 ? 5.761 1.509 -14.553 1.00 79.94 94 PHE A N 1
ATOM 725 C CA . PHE A 1 94 ? 6.878 2.440 -14.706 1.00 79.94 94 PHE A CA 1
ATOM 726 C C . PHE A 1 94 ? 6.550 3.842 -14.173 1.00 79.94 94 PHE A C 1
ATOM 728 O O . PHE A 1 94 ? 7.337 4.407 -13.415 1.00 79.94 94 PHE A O 1
ATOM 735 N N . LYS A 1 95 ? 5.349 4.363 -14.449 1.00 82.25 95 LYS A N 1
ATOM 736 C CA . LYS A 1 95 ? 4.868 5.639 -13.897 1.00 82.25 95 LYS A CA 1
ATOM 737 C C . LYS A 1 95 ? 4.926 5.664 -12.370 1.00 82.25 95 LYS A C 1
ATOM 739 O O . LYS A 1 95 ? 5.356 6.652 -11.775 1.00 82.25 95 LYS A O 1
ATOM 744 N N . THR A 1 96 ? 4.544 4.561 -11.727 1.00 81.44 96 THR A N 1
ATOM 745 C CA . THR A 1 96 ? 4.643 4.428 -10.268 1.00 81.44 96 THR A CA 1
ATOM 746 C C . THR A 1 96 ? 6.101 4.491 -9.797 1.00 81.44 96 THR A C 1
ATOM 748 O O . THR A 1 96 ? 6.397 5.158 -8.808 1.00 81.44 96 THR A O 1
ATOM 751 N N . ILE A 1 97 ? 7.036 3.859 -10.513 1.00 84.19 97 ILE A N 1
ATOM 752 C CA . ILE A 1 97 ? 8.472 3.951 -10.205 1.00 84.19 97 ILE A CA 1
ATOM 753 C C . ILE A 1 97 ? 8.978 5.389 -10.331 1.00 84.19 97 ILE A C 1
ATOM 755 O O . ILE A 1 97 ? 9.664 5.851 -9.421 1.00 84.19 97 ILE A O 1
ATOM 759 N N . CYS A 1 98 ? 8.599 6.121 -11.382 1.00 83.38 98 CYS A N 1
ATOM 760 C CA . CYS A 1 98 ? 8.958 7.533 -11.548 1.00 83.38 98 CYS A CA 1
ATOM 761 C C . CYS A 1 98 ? 8.472 8.396 -10.375 1.00 83.38 98 CYS A C 1
ATOM 763 O O . CYS A 1 98 ? 9.220 9.228 -9.864 1.00 83.38 98 CYS A O 1
ATOM 765 N N . GLN A 1 99 ? 7.247 8.163 -9.895 1.00 82.38 99 GLN A N 1
ATOM 766 C CA . GLN A 1 99 ? 6.699 8.879 -8.739 1.00 82.38 99 GLN A CA 1
ATOM 767 C C . GLN A 1 99 ? 7.456 8.586 -7.439 1.00 82.38 99 GLN A C 1
ATOM 769 O O . GLN A 1 99 ? 7.571 9.462 -6.584 1.00 82.38 99 GLN A O 1
ATOM 774 N N . LEU A 1 100 ? 7.955 7.361 -7.266 1.00 82.56 100 LEU A N 1
ATOM 775 C CA . LEU A 1 100 ? 8.730 6.976 -6.085 1.00 82.56 100 LEU A CA 1
ATOM 776 C C . LEU A 1 100 ? 10.187 7.448 -6.168 1.00 82.56 100 LEU A C 1
ATOM 778 O O . LEU A 1 100 ? 10.780 7.772 -5.139 1.00 82.56 100 LEU A O 1
ATOM 782 N N . ALA A 1 101 ? 10.746 7.523 -7.378 1.00 84.00 101 ALA A N 1
ATOM 783 C CA . ALA A 1 101 ? 12.123 7.936 -7.626 1.00 84.00 101 ALA A CA 1
ATOM 784 C C . ALA A 1 101 ? 12.417 9.353 -7.112 1.00 84.00 101 ALA A C 1
ATOM 786 O O . ALA A 1 101 ? 13.523 9.607 -6.654 1.00 84.00 101 ALA A O 1
ATOM 787 N N . SER A 1 102 ? 11.423 10.253 -7.083 1.00 80.19 102 SER A N 1
ATOM 788 C CA . SER A 1 102 ? 11.610 11.630 -6.599 1.00 80.19 102 SER A CA 1
ATOM 789 C C . SER A 1 102 ? 12.065 11.728 -5.136 1.00 80.19 102 SER A C 1
ATOM 791 O O . SER A 1 102 ? 12.543 12.776 -4.714 1.00 80.19 102 SER A O 1
ATOM 793 N N . ALA A 1 103 ? 11.854 10.676 -4.339 1.00 77.19 103 ALA A N 1
ATOM 794 C CA . ALA A 1 103 ? 12.271 10.611 -2.939 1.00 77.19 103 ALA A CA 1
ATOM 795 C C . ALA A 1 103 ? 13.646 9.944 -2.746 1.00 77.19 103 ALA A C 1
ATOM 797 O O . ALA A 1 103 ? 14.131 9.865 -1.617 1.00 77.19 103 ALA A O 1
ATOM 798 N N . VAL A 1 104 ? 14.263 9.438 -3.818 1.00 79.44 104 VAL A N 1
ATOM 799 C CA . VAL A 1 104 ? 15.513 8.679 -3.759 1.00 79.44 104 VAL A CA 1
ATOM 800 C C . VAL A 1 104 ? 16.667 9.566 -4.228 1.00 79.44 104 VAL A C 1
ATOM 802 O O . VAL A 1 104 ? 16.667 10.018 -5.371 1.00 79.44 104 VAL A O 1
ATOM 805 N N . PRO A 1 105 ? 17.665 9.840 -3.372 1.00 77.38 105 PRO A N 1
ATOM 806 C CA . PRO A 1 105 ? 18.820 10.634 -3.770 1.00 77.38 105 PRO A CA 1
ATOM 807 C C . PRO A 1 105 ? 19.674 9.869 -4.783 1.00 77.38 105 PRO A C 1
ATOM 809 O O . PRO A 1 105 ? 19.844 8.656 -4.654 1.00 77.38 105 PRO A O 1
ATOM 812 N N . ASN A 1 106 ? 20.255 10.588 -5.749 1.00 78.88 106 ASN A N 1
ATOM 813 C CA . ASN A 1 106 ? 21.107 10.012 -6.799 1.00 78.88 106 ASN A CA 1
ATOM 814 C C . ASN A 1 106 ? 20.418 8.848 -7.532 1.00 78.88 106 ASN A C 1
ATOM 816 O O . ASN A 1 106 ? 21.020 7.811 -7.796 1.00 78.88 106 ASN A O 1
ATOM 820 N N . PHE A 1 107 ? 19.115 8.985 -7.776 1.00 82.81 107 PHE A N 1
ATOM 821 C CA . PHE A 1 107 ? 18.373 8.055 -8.603 1.00 82.81 107 PHE A CA 1
ATOM 822 C C . PHE A 1 107 ? 17.357 8.804 -9.454 1.00 82.81 107 PHE A C 1
ATOM 824 O O . PHE A 1 107 ? 16.560 9.586 -8.939 1.00 82.81 107 PHE A O 1
ATOM 831 N N . PHE A 1 108 ? 17.361 8.543 -10.757 1.00 81.19 108 PHE A N 1
ATOM 832 C CA . PHE A 1 108 ? 16.383 9.109 -11.679 1.00 81.19 108 PHE A CA 1
ATOM 833 C C . PHE A 1 108 ? 15.830 8.029 -12.606 1.00 81.19 108 PHE A C 1
ATOM 835 O O . PHE A 1 108 ? 16.563 7.161 -13.086 1.00 81.19 108 PHE A O 1
ATOM 842 N N . ALA A 1 109 ? 14.522 8.089 -12.853 1.00 82.44 109 ALA A N 1
ATOM 843 C CA . ALA A 1 109 ? 13.829 7.218 -13.790 1.00 82.44 109 ALA A CA 1
ATOM 844 C C . ALA A 1 109 ? 13.476 8.009 -15.056 1.00 82.44 109 ALA A C 1
ATOM 846 O O . ALA A 1 109 ? 12.801 9.033 -14.969 1.00 82.44 109 ALA A O 1
ATOM 847 N N . ALA A 1 110 ? 13.918 7.523 -16.215 1.00 79.62 110 ALA A N 1
ATOM 848 C CA . ALA A 1 110 ? 13.710 8.159 -17.513 1.00 79.62 110 ALA A CA 1
ATOM 849 C C . ALA A 1 110 ? 13.049 7.194 -18.499 1.00 79.62 110 ALA A C 1
ATOM 851 O O . ALA A 1 110 ? 13.298 5.990 -18.445 1.00 79.62 110 ALA A O 1
ATOM 852 N N . GLU A 1 111 ? 12.272 7.713 -19.441 1.00 81.12 111 GLU A N 1
ATOM 853 C CA . GLU A 1 111 ? 11.806 6.946 -20.595 1.00 81.12 111 GLU A CA 1
ATOM 854 C C . GLU A 1 111 ? 12.466 7.438 -21.882 1.00 81.12 111 GLU A C 1
ATOM 856 O O . GLU A 1 111 ? 12.774 8.622 -22.016 1.00 81.12 111 GLU A O 1
ATOM 861 N N . VAL A 1 112 ? 12.710 6.518 -22.813 1.00 80.38 112 VAL A N 1
ATOM 862 C CA . VAL A 1 112 ? 13.146 6.828 -24.176 1.00 80.38 112 VAL A CA 1
ATOM 863 C C . VAL A 1 112 ? 12.149 6.166 -25.129 1.00 80.38 112 VAL A C 1
ATOM 865 O O . VAL A 1 112 ? 12.193 4.939 -25.288 1.00 80.38 112 VAL A O 1
ATOM 868 N N . PRO A 1 113 ? 11.225 6.943 -25.716 1.00 78.69 113 PRO A N 1
ATOM 869 C CA . PRO A 1 113 ? 10.298 6.424 -26.708 1.00 78.69 113 PRO A CA 1
ATOM 870 C C . PRO A 1 113 ? 11.046 6.124 -28.010 1.00 78.69 113 PRO A C 1
ATOM 872 O O . PRO A 1 113 ? 11.907 6.896 -28.432 1.00 78.69 113 PRO A O 1
ATOM 875 N N . VAL A 1 114 ? 10.730 4.992 -28.635 1.00 74.62 114 VAL A N 1
ATOM 876 C CA . VAL A 1 114 ? 11.286 4.569 -29.924 1.00 74.62 114 VAL A CA 1
ATOM 877 C C . VAL A 1 114 ? 10.175 4.564 -30.970 1.00 74.62 114 VAL A C 1
ATOM 879 O O . VAL A 1 114 ? 9.328 3.659 -30.986 1.00 74.62 114 VAL A O 1
ATOM 882 N N . GLN A 1 115 ? 10.236 5.539 -31.878 1.00 73.19 115 GLN A N 1
ATOM 883 C CA . GLN A 1 115 ? 9.301 5.711 -32.985 1.00 73.19 115 GLN A CA 1
ATOM 884 C C . GLN A 1 115 ? 9.876 5.128 -34.276 1.00 73.19 115 GLN A C 1
ATOM 886 O O . GLN A 1 115 ? 11.017 5.387 -34.656 1.00 73.19 115 GLN A O 1
ATOM 891 N N . ARG A 1 116 ? 9.075 4.314 -34.974 1.00 65.50 116 ARG A N 1
ATOM 892 C CA . ARG A 1 116 ? 9.499 3.640 -36.221 1.00 65.50 116 ARG A CA 1
ATOM 893 C C . ARG A 1 116 ? 8.684 4.011 -37.449 1.00 65.50 116 ARG A C 1
ATOM 895 O O . ARG A 1 116 ? 9.092 3.676 -38.561 1.00 65.50 116 ARG A O 1
ATOM 902 N N . PHE A 1 117 ? 7.539 4.653 -37.249 1.00 61.62 117 PHE A N 1
ATOM 903 C CA . PHE A 1 117 ? 6.678 5.113 -38.327 1.00 61.62 117 PHE A CA 1
ATOM 904 C C . PHE A 1 117 ? 6.954 6.599 -38.565 1.00 61.62 117 PHE A C 1
ATOM 906 O O . PHE A 1 117 ? 7.006 7.363 -37.610 1.00 61.62 117 PHE A O 1
ATOM 913 N N . ASN A 1 118 ? 7.116 6.990 -39.832 1.00 76.06 118 ASN A N 1
ATOM 914 C CA . ASN A 1 118 ? 7.511 8.336 -40.275 1.00 76.06 118 ASN A CA 1
ATOM 915 C C . ASN A 1 118 ? 8.976 8.690 -39.952 1.00 76.06 118 ASN A C 1
ATOM 917 O O . ASN A 1 118 ? 9.888 7.964 -40.359 1.00 76.06 118 ASN A O 1
ATOM 921 N N . GLU A 1 119 ? 9.201 9.822 -39.281 1.00 70.50 119 GLU A N 1
ATOM 922 C CA . GLU A 1 119 ? 10.509 10.259 -38.801 1.00 70.50 119 GLU A CA 1
ATOM 923 C C . GLU A 1 119 ? 10.927 9.338 -37.655 1.00 70.50 119 GLU A C 1
ATOM 925 O O . GLU A 1 119 ? 10.391 9.398 -36.554 1.00 70.50 119 GLU A O 1
ATOM 930 N N . LYS A 1 120 ? 11.842 8.410 -37.948 1.00 76.69 120 LYS A N 1
ATOM 931 C CA . LYS A 1 120 ? 12.359 7.472 -36.951 1.00 76.69 120 LYS A CA 1
ATOM 932 C C . LYS A 1 120 ? 13.017 8.251 -35.814 1.00 76.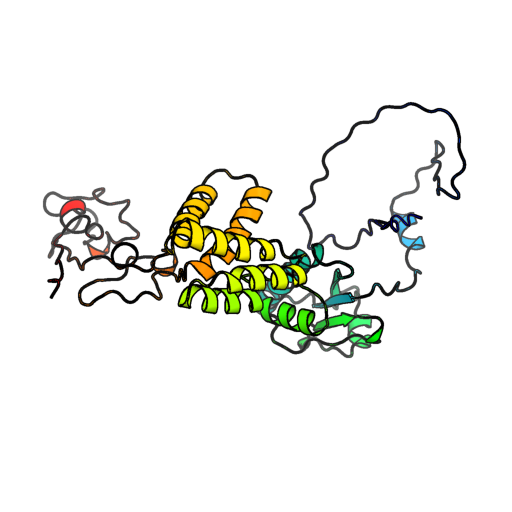69 120 LYS A C 1
ATOM 934 O O . LYS A 1 120 ? 14.081 8.831 -36.016 1.00 76.69 120 LYS A O 1
ATOM 939 N N . GLU A 1 121 ? 12.414 8.216 -34.634 1.00 76.00 121 GLU A N 1
ATOM 940 C CA . GLU A 1 121 ? 12.943 8.846 -33.427 1.00 76.00 121 GLU A CA 1
ATOM 941 C C . GLU A 1 121 ? 13.557 7.774 -32.519 1.00 76.00 121 GLU A C 1
ATOM 943 O O . GLU A 1 121 ? 12.913 6.770 -32.197 1.00 76.00 121 GLU A O 1
ATOM 948 N N . ASN A 1 122 ? 14.813 7.973 -32.113 1.00 78.19 122 ASN A N 1
ATOM 949 C CA . ASN A 1 122 ? 15.562 7.103 -31.198 1.00 78.19 122 ASN A CA 1
ATOM 950 C C . ASN A 1 122 ? 15.722 5.627 -31.652 1.00 78.19 122 ASN A C 1
ATOM 952 O O . ASN A 1 122 ? 16.014 4.751 -30.828 1.00 78.19 122 ASN A O 1
ATOM 956 N N . ASP A 1 123 ? 15.563 5.299 -32.945 1.00 79.69 123 ASP A N 1
ATOM 957 C CA . ASP A 1 123 ? 15.734 3.923 -33.463 1.00 79.69 123 ASP A CA 1
ATOM 958 C C . ASP A 1 123 ? 17.178 3.410 -33.278 1.00 79.69 123 ASP A C 1
ATOM 960 O O . ASP A 1 123 ? 17.411 2.212 -33.101 1.00 79.69 123 ASP A O 1
ATOM 964 N N . GLU A 1 124 ? 18.159 4.311 -33.219 1.00 81.75 124 GLU A N 1
ATOM 965 C CA . GLU A 1 124 ? 19.553 4.013 -32.893 1.00 81.75 124 GLU A CA 1
ATOM 966 C C . GLU A 1 124 ? 19.735 3.440 -31.481 1.00 81.75 124 GLU A C 1
ATOM 968 O O . GLU A 1 124 ? 20.627 2.618 -31.270 1.00 81.75 124 GLU A O 1
ATOM 973 N N . VAL A 1 125 ? 18.872 3.792 -30.520 1.00 81.62 125 VAL A N 1
ATOM 974 C CA . VAL A 1 125 ? 18.918 3.242 -29.155 1.00 81.62 125 VAL A CA 1
ATOM 975 C C . VAL A 1 125 ? 18.541 1.767 -29.180 1.00 81.62 125 VAL A C 1
ATOM 977 O O . VAL A 1 125 ? 19.226 0.929 -28.596 1.00 81.62 125 VAL A O 1
ATOM 980 N N . ARG A 1 126 ? 17.494 1.417 -29.929 1.00 83.50 126 ARG A N 1
ATOM 981 C CA . ARG A 1 126 ? 17.105 0.022 -30.130 1.00 83.50 126 ARG A CA 1
ATOM 982 C C . ARG A 1 126 ? 18.235 -0.790 -30.763 1.00 83.50 126 ARG A C 1
ATOM 984 O O . ARG A 1 126 ? 18.485 -1.914 -30.333 1.00 83.50 126 ARG A O 1
ATOM 991 N N . ILE A 1 127 ? 18.903 -0.229 -31.773 1.00 85.44 127 ILE A N 1
ATOM 992 C CA . ILE A 1 127 ? 20.043 -0.874 -32.438 1.00 85.44 127 ILE A CA 1
ATOM 993 C C . ILE A 1 127 ? 21.203 -1.053 -31.449 1.00 85.44 127 ILE A C 1
ATOM 995 O O . ILE A 1 127 ? 21.735 -2.155 -31.341 1.00 85.44 127 ILE A O 1
ATOM 999 N N . ARG A 1 128 ? 21.542 -0.012 -30.674 1.00 84.06 128 ARG A N 1
ATOM 1000 C CA . ARG A 1 128 ? 22.609 -0.034 -29.657 1.00 84.06 128 ARG A CA 1
ATOM 1001 C C . ARG A 1 128 ? 22.409 -1.141 -28.622 1.00 84.06 128 ARG A C 1
ATOM 1003 O O . ARG A 1 128 ? 23.374 -1.798 -28.253 1.00 84.06 128 ARG A O 1
ATOM 1010 N N . PHE A 1 129 ? 21.176 -1.354 -28.169 1.00 84.06 129 PHE A N 1
ATOM 1011 C CA . PHE A 1 129 ? 20.846 -2.374 -27.166 1.00 84.06 129 PHE A CA 1
ATOM 1012 C C . PHE A 1 129 ? 20.421 -3.724 -27.763 1.00 84.06 129 PHE A C 1
ATOM 1014 O O . PHE A 1 129 ? 20.021 -4.616 -27.016 1.00 84.06 129 PHE A O 1
ATOM 1021 N N . ASN A 1 130 ? 20.523 -3.889 -29.088 1.00 88.88 130 ASN A N 1
ATOM 1022 C CA . ASN A 1 130 ? 20.133 -5.093 -29.824 1.00 88.88 130 ASN A CA 1
ATOM 1023 C C . ASN A 1 130 ? 18.701 -5.571 -29.499 1.00 88.88 130 ASN A C 1
ATOM 1025 O O . ASN A 1 130 ? 18.470 -6.740 -29.196 1.00 88.88 130 ASN A O 1
ATOM 1029 N N . LEU A 1 131 ? 17.743 -4.641 -29.528 1.00 84.31 131 LEU A N 1
ATOM 1030 C CA . LEU A 1 131 ? 16.347 -4.888 -29.162 1.00 84.31 131 LEU A CA 1
ATOM 1031 C C . LEU A 1 131 ? 15.449 -5.095 -30.395 1.00 84.31 131 LEU A C 1
ATOM 1033 O O . LEU A 1 131 ? 15.561 -4.407 -31.419 1.00 84.31 131 LEU A O 1
ATOM 1037 N N . THR A 1 132 ? 14.493 -6.012 -30.276 1.00 83.56 132 THR A N 1
ATOM 1038 C CA . THR A 1 132 ? 13.390 -6.221 -31.227 1.00 83.56 132 THR A CA 1
ATOM 1039 C C . THR A 1 132 ? 12.108 -5.534 -30.737 1.00 83.56 132 THR A C 1
ATOM 1041 O O . THR A 1 132 ? 12.092 -4.956 -29.658 1.00 83.56 132 THR A O 1
ATOM 1044 N N . LEU A 1 133 ? 11.028 -5.514 -31.535 1.00 74.19 133 LEU A N 1
ATOM 1045 C CA . LEU A 1 133 ? 9.731 -4.963 -31.081 1.00 74.19 133 LEU A CA 1
ATOM 1046 C C . LEU A 1 133 ? 9.153 -5.735 -29.888 1.00 74.19 133 LEU A C 1
ATOM 1048 O O . LEU A 1 133 ? 8.518 -5.141 -29.024 1.00 74.19 133 LEU A O 1
ATOM 1052 N N . GLU A 1 134 ? 9.399 -7.039 -29.841 1.00 78.31 134 GLU A N 1
ATOM 1053 C CA . GLU A 1 134 ? 8.861 -7.938 -28.819 1.00 78.31 134 GLU A CA 1
ATOM 1054 C C . GLU A 1 134 ? 9.557 -7.760 -27.466 1.00 78.31 134 GLU A C 1
ATOM 1056 O O . GLU A 1 134 ? 8.986 -8.068 -26.423 1.00 78.31 134 GLU A O 1
ATOM 1061 N N . ASP A 1 135 ? 10.769 -7.197 -27.470 1.00 80.00 135 ASP A N 1
ATOM 1062 C CA . ASP A 1 135 ? 11.516 -6.887 -26.253 1.00 80.00 135 ASP A CA 1
ATOM 1063 C C . ASP A 1 135 ? 10.953 -5.684 -25.482 1.00 80.00 135 ASP A C 1
ATOM 1065 O O . ASP A 1 135 ? 11.370 -5.444 -24.346 1.00 80.00 135 ASP A O 1
ATOM 1069 N N . PHE A 1 136 ? 10.043 -4.906 -26.078 1.00 77.12 136 PHE A N 1
ATOM 1070 C CA . PHE A 1 136 ? 9.494 -3.714 -25.442 1.00 77.12 136 PHE A CA 1
ATOM 1071 C C . PHE A 1 136 ? 8.357 -4.044 -24.449 1.00 77.12 136 PHE A C 1
ATOM 1073 O O . PHE A 1 136 ? 7.497 -4.891 -24.712 1.00 77.12 136 PHE A O 1
ATOM 1080 N N . PRO A 1 137 ? 8.282 -3.335 -23.306 1.00 81.19 137 PRO A N 1
ATOM 1081 C CA . PRO A 1 137 ? 9.244 -2.349 -22.820 1.00 81.19 137 PRO A CA 1
ATOM 1082 C C . PRO A 1 137 ? 10.512 -3.010 -22.264 1.00 81.19 137 PRO A C 1
ATOM 1084 O O . PRO A 1 137 ? 10.437 -4.001 -21.535 1.00 81.19 137 PRO A O 1
ATOM 1087 N N . ALA A 1 138 ? 11.669 -2.414 -22.557 1.00 83.25 138 ALA A N 1
ATOM 1088 C CA . ALA A 1 138 ? 12.961 -2.887 -22.072 1.00 83.25 138 ALA A CA 1
ATOM 1089 C C . ALA A 1 138 ? 13.504 -1.938 -20.997 1.00 83.25 138 ALA A C 1
ATOM 1091 O O . ALA A 1 138 ? 13.638 -0.738 -21.219 1.00 83.25 138 ALA A O 1
ATOM 1092 N N . LEU A 1 139 ? 13.816 -2.473 -19.818 1.00 86.38 139 LEU A N 1
ATOM 1093 C CA . LEU A 1 139 ? 14.233 -1.698 -18.649 1.00 86.38 139 LEU A CA 1
ATOM 1094 C C . LEU A 1 139 ? 15.722 -1.923 -18.367 1.00 86.38 139 LEU A C 1
ATOM 1096 O O . LEU A 1 139 ? 16.165 -3.068 -18.268 1.00 86.38 139 LEU A O 1
ATOM 1100 N N . TYR A 1 140 ? 16.479 -0.839 -18.207 1.00 87.12 140 TYR A N 1
ATOM 1101 C CA . TYR A 1 140 ? 17.926 -0.869 -17.981 1.00 87.12 140 TYR A CA 1
ATOM 1102 C C . TYR A 1 140 ? 18.335 0.022 -16.814 1.00 87.12 140 TYR A C 1
ATOM 1104 O O . TYR A 1 140 ? 17.963 1.193 -16.761 1.00 87.12 140 TYR A O 1
ATOM 1112 N N . LEU A 1 141 ? 19.143 -0.512 -15.898 1.00 87.25 141 LEU A N 1
ATOM 1113 C CA . LEU A 1 141 ? 19.762 0.250 -14.818 1.00 87.25 141 LEU A CA 1
ATOM 1114 C C . LEU A 1 141 ? 21.203 0.621 -15.175 1.00 87.25 141 LEU A C 1
ATOM 1116 O O . LEU A 1 141 ? 22.059 -0.247 -15.317 1.00 87.25 141 LEU A O 1
ATOM 1120 N N . PHE A 1 142 ? 21.487 1.915 -15.233 1.00 84.38 142 PHE A N 1
ATOM 1121 C CA . PHE A 1 142 ? 22.811 2.476 -15.452 1.00 84.38 142 PHE A CA 1
ATOM 1122 C C . PHE A 1 142 ? 23.408 2.944 -14.124 1.00 84.38 142 PHE A C 1
ATOM 1124 O O . PHE A 1 142 ? 22.827 3.754 -13.401 1.00 84.38 142 PHE A O 1
ATOM 1131 N N . GLN A 1 143 ? 24.593 2.436 -13.808 1.00 79.81 143 GLN A N 1
ATOM 1132 C CA . GLN A 1 143 ? 25.440 2.895 -12.709 1.00 79.81 143 GLN A CA 1
ATOM 1133 C C . GLN A 1 143 ? 26.865 3.000 -13.250 1.00 79.81 143 GLN A C 1
ATOM 1135 O O . GLN A 1 143 ? 27.225 2.241 -14.151 1.00 79.81 143 GLN A O 1
ATOM 1140 N N . ASP A 1 144 ? 27.691 3.887 -12.694 1.00 70.12 144 ASP A N 1
ATOM 1141 C CA . ASP A 1 144 ? 29.069 4.085 -13.172 1.00 70.12 144 ASP A CA 1
ATOM 1142 C C . ASP A 1 144 ? 29.884 2.785 -13.191 1.00 70.12 144 ASP A C 1
ATOM 1144 O O . ASP A 1 144 ? 30.674 2.553 -14.105 1.00 70.12 144 ASP A O 1
ATOM 1148 N N . ALA A 1 145 ? 29.625 1.899 -12.226 1.00 62.72 145 ALA A N 1
ATOM 1149 C CA . ALA A 1 145 ? 30.251 0.585 -12.119 1.00 62.72 145 ALA A CA 1
ATOM 1150 C C . ALA A 1 145 ? 29.744 -0.452 -13.144 1.00 62.72 145 ALA A C 1
ATOM 1152 O O . ALA A 1 145 ? 30.392 -1.477 -13.334 1.00 62.72 145 ALA A O 1
ATOM 1153 N N . LEU A 1 146 ? 28.588 -0.226 -13.779 1.00 64.06 146 LEU A N 1
ATOM 1154 C CA . LEU A 1 146 ? 27.887 -1.214 -14.615 1.00 64.06 146 LEU A CA 1
ATOM 1155 C C . LEU A 1 146 ? 28.074 -1.004 -16.126 1.00 64.06 146 LEU A C 1
ATOM 1157 O O . LEU A 1 146 ? 27.548 -1.791 -16.911 1.00 64.06 146 LEU A O 1
ATOM 1161 N N . GLY A 1 147 ? 28.815 0.025 -16.551 1.00 72.44 147 GLY A N 1
ATOM 1162 C CA . GLY A 1 147 ? 29.150 0.245 -17.961 1.00 72.44 147 GLY A CA 1
ATOM 1163 C C . GLY A 1 147 ? 27.917 0.439 -18.851 1.00 72.44 147 GLY A C 1
ATOM 1164 O O . GLY A 1 147 ? 27.271 1.482 -18.791 1.00 72.44 147 GLY A O 1
ATOM 1165 N N . GLU A 1 148 ? 27.609 -0.558 -19.687 1.00 72.31 148 GLU A N 1
ATOM 1166 C CA . GLU A 1 148 ? 26.529 -0.522 -20.690 1.00 72.31 148 GLU A CA 1
ATOM 1167 C C . GLU A 1 148 ? 25.113 -0.658 -20.106 1.00 72.31 148 GLU A C 1
ATOM 1169 O O . GLU A 1 148 ? 24.135 -0.546 -20.837 1.00 72.31 148 GLU A O 1
ATOM 1174 N N . GLY A 1 149 ? 24.984 -0.822 -18.788 1.00 78.50 149 GLY A N 1
ATOM 1175 C CA . GLY A 1 149 ? 23.697 -0.877 -18.100 1.00 78.50 149 GLY A CA 1
ATOM 1176 C C . GLY A 1 149 ? 23.149 -2.297 -17.962 1.00 78.50 149 GLY A C 1
ATOM 1177 O O . GLY A 1 149 ? 23.313 -3.163 -18.817 1.00 78.50 149 GLY A O 1
ATOM 1178 N N . LEU A 1 150 ? 22.488 -2.552 -16.837 1.00 85.94 150 LEU A N 1
ATOM 1179 C CA . LEU A 1 150 ? 21.976 -3.863 -16.464 1.00 85.94 150 LEU A CA 1
ATOM 1180 C C . LEU A 1 150 ? 20.510 -4.010 -16.880 1.00 85.94 150 LEU A C 1
ATOM 1182 O O . LEU A 1 150 ? 19.654 -3.280 -16.378 1.00 85.94 150 LEU A O 1
ATOM 1186 N N . ARG A 1 151 ? 20.214 -4.985 -17.747 1.00 88.38 151 ARG A N 1
ATOM 1187 C CA . ARG A 1 151 ? 18.842 -5.297 -18.175 1.00 88.38 151 ARG A CA 1
ATOM 1188 C C . ARG A 1 151 ? 18.034 -5.914 -17.029 1.00 88.38 151 ARG A C 1
ATOM 1190 O O . ARG A 1 151 ? 18.498 -6.827 -16.346 1.00 88.38 151 ARG A O 1
ATOM 1197 N N . TYR A 1 152 ? 16.807 -5.440 -16.857 1.00 87.44 152 TYR A N 1
ATOM 1198 C CA . TYR A 1 152 ? 15.789 -6.073 -16.027 1.00 87.44 152 TYR A CA 1
ATOM 1199 C C . TYR A 1 152 ? 15.034 -7.125 -16.846 1.00 87.44 152 TYR A C 1
ATOM 1201 O O . TYR A 1 152 ? 14.584 -6.845 -17.957 1.00 87.44 152 TYR A O 1
ATOM 1209 N N . THR A 1 153 ? 14.919 -8.335 -16.307 1.00 88.44 153 THR A N 1
ATOM 1210 C CA . THR A 1 153 ? 14.403 -9.512 -17.031 1.00 88.44 153 THR A CA 1
ATOM 1211 C C . THR A 1 153 ? 13.175 -10.147 -16.386 1.00 88.44 153 THR A C 1
ATOM 1213 O O . THR A 1 153 ? 12.624 -11.096 -16.935 1.00 88.44 153 THR A O 1
ATOM 1216 N N . ASP A 1 154 ? 12.758 -9.656 -15.222 1.00 85.06 154 ASP A N 1
ATOM 1217 C CA . ASP A 1 154 ? 11.605 -10.176 -14.489 1.00 85.06 154 ASP A CA 1
ATOM 1218 C C . ASP A 1 154 ? 10.305 -9.482 -14.956 1.00 85.06 154 ASP A C 1
ATOM 1220 O O . ASP A 1 154 ? 10.324 -8.552 -15.770 1.00 85.06 154 ASP A O 1
ATOM 1224 N N . ALA A 1 155 ? 9.152 -9.947 -14.481 1.00 84.75 155 ALA A N 1
ATOM 1225 C CA . ALA A 1 155 ? 7.856 -9.400 -14.860 1.00 84.75 155 ALA A CA 1
ATOM 1226 C C . ALA A 1 155 ? 7.751 -7.912 -14.490 1.00 84.75 155 ALA A C 1
ATOM 1228 O O . ALA A 1 155 ? 7.964 -7.544 -13.334 1.00 84.75 155 ALA A O 1
ATOM 1229 N N . VAL A 1 156 ? 7.353 -7.070 -15.456 1.00 82.25 156 VAL A N 1
ATOM 1230 C CA . VAL A 1 156 ? 7.190 -5.609 -15.306 1.00 82.25 156 VAL A CA 1
ATOM 1231 C C . VAL A 1 156 ? 6.010 -5.290 -14.385 1.00 82.25 156 VAL A C 1
ATOM 1233 O O . VAL A 1 156 ? 4.905 -4.969 -14.818 1.00 82.25 156 VAL A O 1
ATOM 1236 N N . GLN A 1 157 ? 6.262 -5.430 -13.091 1.00 83.12 157 GLN A N 1
ATOM 1237 C CA . GLN A 1 157 ? 5.366 -5.127 -11.990 1.00 83.12 157 GLN A CA 1
ATOM 1238 C C . GLN A 1 157 ? 6.135 -4.268 -10.992 1.00 83.12 157 GLN A C 1
ATOM 1240 O O . GLN A 1 157 ? 7.265 -4.597 -10.616 1.00 83.12 157 GLN A O 1
ATOM 1245 N N . THR A 1 158 ? 5.518 -3.188 -10.516 1.00 82.19 158 THR A N 1
ATOM 1246 C CA . THR A 1 158 ? 6.163 -2.236 -9.601 1.00 82.19 158 THR A CA 1
ATOM 1247 C C . THR A 1 158 ? 6.832 -2.901 -8.380 1.00 82.19 158 THR A C 1
ATOM 1249 O O . THR A 1 158 ? 7.974 -2.543 -8.082 1.00 82.19 158 THR A O 1
ATOM 1252 N N . PRO A 1 159 ? 6.220 -3.893 -7.690 1.00 82.69 159 PRO A N 1
ATOM 1253 C CA . PRO A 1 159 ? 6.868 -4.568 -6.560 1.00 82.69 159 PRO A CA 1
ATOM 1254 C C . PRO A 1 159 ? 8.164 -5.301 -6.941 1.00 82.69 159 PRO A C 1
ATOM 1256 O O . PRO A 1 159 ? 9.162 -5.202 -6.225 1.00 82.69 159 PRO A O 1
ATOM 1259 N N . ASN A 1 160 ? 8.177 -5.994 -8.085 1.00 85.06 160 ASN A N 1
ATOM 1260 C CA . ASN A 1 160 ? 9.347 -6.743 -8.550 1.00 85.06 160 ASN A CA 1
ATOM 1261 C C . ASN A 1 160 ? 10.484 -5.793 -8.943 1.00 85.06 160 ASN A C 1
ATOM 1263 O O . ASN A 1 160 ? 11.637 -6.018 -8.575 1.00 85.06 160 ASN A O 1
ATOM 1267 N N . MET A 1 161 ? 10.152 -4.686 -9.611 1.00 87.19 161 MET A N 1
ATOM 1268 C CA . MET A 1 161 ? 11.117 -3.643 -9.961 1.00 87.19 161 MET A CA 1
ATOM 1269 C C . MET A 1 161 ? 11.738 -2.989 -8.719 1.00 87.19 161 MET A C 1
ATOM 1271 O O . MET A 1 161 ? 12.953 -2.823 -8.663 1.00 87.19 161 MET A O 1
ATOM 1275 N N . ILE A 1 162 ? 10.941 -2.663 -7.694 1.00 86.19 162 ILE A N 1
ATOM 1276 C CA . ILE A 1 162 ? 11.445 -2.101 -6.427 1.00 86.19 162 ILE A CA 1
ATOM 1277 C C . ILE A 1 162 ? 12.384 -3.080 -5.728 1.00 86.19 162 ILE A C 1
ATOM 1279 O O . ILE A 1 162 ? 13.469 -2.684 -5.301 1.00 86.19 162 ILE A O 1
ATOM 1283 N N . ARG A 1 163 ? 11.994 -4.358 -5.624 1.00 85.88 163 ARG A N 1
ATOM 1284 C CA . ARG A 1 163 ? 12.832 -5.403 -5.017 1.00 85.88 163 ARG A CA 1
ATOM 1285 C C . ARG A 1 163 ? 14.164 -5.529 -5.755 1.00 85.88 163 ARG A C 1
ATOM 1287 O O . ARG A 1 163 ? 15.219 -5.582 -5.123 1.00 85.88 163 ARG A O 1
ATOM 1294 N N . TRP A 1 164 ? 14.123 -5.516 -7.084 1.00 89.25 164 TRP A N 1
ATOM 1295 C CA . TRP A 1 164 ? 15.320 -5.562 -7.911 1.00 89.25 164 TRP A CA 1
ATOM 1296 C C . TRP A 1 164 ? 16.210 -4.327 -7.717 1.00 89.25 164 TRP A C 1
ATOM 1298 O O . TRP A 1 164 ? 17.394 -4.493 -7.440 1.00 89.25 164 TRP A O 1
ATOM 1308 N N . LEU A 1 165 ? 15.666 -3.107 -7.752 1.00 88.44 165 LEU A N 1
ATOM 1309 C CA . LEU A 1 165 ? 16.424 -1.868 -7.512 1.00 88.44 165 LEU A CA 1
ATOM 1310 C C . LEU A 1 165 ? 17.090 -1.856 -6.126 1.00 88.44 165 LEU A C 1
ATOM 1312 O O . LEU A 1 165 ? 18.276 -1.540 -6.012 1.00 88.44 165 LEU A O 1
ATOM 1316 N N . ARG A 1 166 ? 16.374 -2.303 -5.087 1.00 87.50 166 ARG A N 1
ATOM 1317 C CA . ARG A 1 166 ? 16.927 -2.472 -3.732 1.00 87.50 166 ARG A CA 1
ATOM 1318 C C . ARG A 1 166 ? 18.089 -3.459 -3.702 1.00 87.50 166 ARG A C 1
ATOM 1320 O O . ARG A 1 166 ? 19.104 -3.173 -3.074 1.00 87.50 166 ARG A O 1
ATOM 1327 N N . SER A 1 167 ? 17.998 -4.567 -4.444 1.00 85.75 167 SER A N 1
ATOM 1328 C CA . SER A 1 167 ? 19.109 -5.526 -4.579 1.00 85.75 167 SER A CA 1
ATOM 1329 C C . SER A 1 167 ? 20.360 -4.927 -5.242 1.00 85.75 167 SER A C 1
ATOM 1331 O O . SER A 1 167 ? 21.448 -5.482 -5.113 1.00 85.75 167 SER A O 1
ATOM 1333 N N . LYS A 1 168 ? 20.222 -3.791 -5.942 1.00 87.44 168 LYS A N 1
ATOM 1334 C CA . LYS A 1 168 ? 21.315 -3.031 -6.572 1.00 87.44 168 LYS A CA 1
ATOM 1335 C C . LYS A 1 168 ? 21.757 -1.815 -5.751 1.00 87.44 168 LYS A C 1
ATOM 1337 O O . LYS A 1 168 ? 22.468 -0.956 -6.265 1.00 87.44 168 LYS A O 1
ATOM 1342 N N . GLY A 1 169 ? 21.342 -1.747 -4.484 1.00 84.56 169 GLY A N 1
ATOM 1343 C CA . GLY A 1 169 ? 21.719 -0.686 -3.548 1.00 84.56 169 GLY A CA 1
ATOM 1344 C C . GLY A 1 169 ? 20.882 0.590 -3.657 1.00 84.56 169 GLY A C 1
ATOM 1345 O O . GLY A 1 169 ? 21.200 1.574 -2.997 1.00 84.56 169 GLY A O 1
ATOM 1346 N N . ILE A 1 170 ? 19.811 0.594 -4.457 1.00 85.81 170 ILE A N 1
ATOM 1347 C CA . ILE A 1 170 ? 18.925 1.752 -4.611 1.00 85.81 170 ILE A CA 1
ATOM 1348 C C . ILE A 1 170 ? 17.772 1.600 -3.624 1.00 85.81 170 ILE A C 1
ATOM 1350 O O . ILE A 1 170 ? 16.892 0.754 -3.796 1.00 85.81 170 ILE A O 1
ATOM 1354 N N . LEU A 1 171 ? 17.775 2.423 -2.576 1.00 82.81 171 LEU A N 1
ATOM 1355 C CA . LEU A 1 171 ? 16.799 2.382 -1.483 1.00 82.81 171 LEU A CA 1
ATOM 1356 C C . LEU A 1 171 ? 15.444 2.969 -1.910 1.00 82.81 171 LEU A C 1
ATOM 1358 O O . LEU A 1 171 ? 15.009 4.017 -1.435 1.00 82.81 171 LEU A O 1
ATOM 1362 N N . MET A 1 172 ? 14.773 2.273 -2.828 1.00 83.12 172 MET A N 1
ATOM 1363 C CA . MET A 1 172 ? 13.441 2.626 -3.305 1.00 83.12 172 MET A CA 1
ATOM 1364 C C . MET A 1 172 ? 12.415 2.560 -2.165 1.00 83.12 172 MET A C 1
ATOM 1366 O O . MET A 1 172 ? 12.406 1.564 -1.426 1.00 83.12 172 MET A O 1
ATOM 1370 N N . PRO A 1 173 ? 11.505 3.543 -2.036 1.00 80.62 173 PRO A N 1
ATOM 1371 C CA . PRO A 1 173 ? 10.384 3.458 -1.112 1.00 80.62 173 PRO A CA 1
ATOM 1372 C C . PRO A 1 173 ? 9.473 2.282 -1.463 1.00 80.62 173 PRO A C 1
ATOM 1374 O O . PRO A 1 173 ? 9.350 1.881 -2.619 1.00 80.62 173 PRO A O 1
ATOM 1377 N N . SER A 1 174 ? 8.828 1.718 -0.450 1.00 79.19 174 SER A N 1
ATOM 1378 C CA . SER A 1 174 ? 7.842 0.652 -0.636 1.00 79.19 174 SER A CA 1
ATOM 1379 C C . SER A 1 174 ? 6.495 1.211 -1.100 1.00 79.19 174 SER A C 1
ATOM 1381 O O . SER A 1 174 ? 6.112 2.322 -0.726 1.00 79.19 174 SER A O 1
ATOM 1383 N N . ILE A 1 175 ? 5.745 0.438 -1.891 1.00 76.94 175 ILE A N 1
ATOM 1384 C CA . ILE A 1 175 ? 4.400 0.833 -2.353 1.00 76.94 175 ILE A CA 1
ATOM 1385 C C . ILE A 1 175 ? 3.373 0.589 -1.257 1.00 76.94 175 ILE A C 1
ATOM 1387 O O . ILE A 1 175 ? 2.544 1.456 -0.984 1.00 76.94 175 ILE A O 1
ATOM 1391 N N . THR A 1 176 ? 3.419 -0.604 -0.673 1.00 77.25 176 THR A N 1
ATOM 1392 C CA . THR A 1 176 ? 2.499 -1.087 0.351 1.00 77.25 176 THR A CA 1
ATOM 1393 C C . THR A 1 176 ? 3.136 -0.865 1.714 1.00 77.25 176 THR A C 1
ATOM 1395 O O . THR A 1 176 ? 2.798 0.088 2.412 1.00 77.25 176 THR A O 1
ATOM 1398 N N . SER A 1 177 ? 4.127 -1.677 2.042 1.00 83.44 177 SER A N 1
ATOM 1399 C CA . SER A 1 177 ? 4.738 -1.790 3.356 1.00 83.44 177 SER A CA 1
ATOM 1400 C C . SER A 1 177 ? 6.203 -2.215 3.216 1.00 83.44 177 SER A C 1
ATOM 1402 O O . SER A 1 177 ? 6.676 -2.538 2.123 1.00 83.44 177 SER A O 1
ATOM 1404 N N . ILE A 1 178 ? 6.961 -2.121 4.303 1.00 88.88 178 ILE A N 1
ATOM 1405 C CA . ILE A 1 178 ? 8.391 -2.421 4.315 1.00 88.88 178 ILE A CA 1
ATOM 1406 C C . ILE A 1 178 ? 8.569 -3.830 4.882 1.00 88.88 178 ILE A C 1
ATOM 1408 O O . ILE A 1 178 ? 8.547 -3.990 6.096 1.00 88.88 178 ILE A O 1
ATOM 1412 N N . ASP A 1 179 ? 8.808 -4.819 4.016 1.00 86.00 179 ASP A N 1
ATOM 1413 C CA . ASP A 1 179 ? 8.889 -6.250 4.367 1.00 86.00 179 ASP A CA 1
ATOM 1414 C C . ASP A 1 179 ? 9.767 -6.548 5.606 1.00 86.00 179 ASP A C 1
ATOM 1416 O O . ASP A 1 179 ? 9.393 -7.331 6.477 1.00 86.00 179 ASP A O 1
ATOM 1420 N N . GLU A 1 180 ? 10.934 -5.898 5.727 1.00 89.56 180 GLU A N 1
ATOM 1421 C CA . GLU A 1 180 ? 11.848 -6.083 6.872 1.00 89.56 180 GLU A CA 1
ATOM 1422 C C . GLU A 1 180 ? 11.234 -5.589 8.196 1.00 89.56 180 GLU A C 1
ATOM 1424 O O . GLU A 1 180 ? 11.444 -6.195 9.249 1.00 89.56 180 GLU A O 1
ATOM 1429 N N . LEU A 1 181 ? 10.450 -4.507 8.146 1.00 93.75 181 LEU A N 1
ATOM 1430 C CA . LEU A 1 181 ? 9.704 -3.990 9.292 1.00 93.75 181 LEU A CA 1
ATOM 1431 C C . LEU A 1 181 ? 8.425 -4.798 9.539 1.00 93.75 181 LEU A C 1
ATOM 1433 O O . LEU A 1 181 ? 8.081 -5.012 10.696 1.00 93.75 181 LEU A O 1
ATOM 1437 N N . ASP A 1 182 ? 7.760 -5.305 8.501 1.00 91.00 182 ASP A N 1
ATOM 1438 C CA . ASP A 1 182 ? 6.578 -6.167 8.629 1.00 91.00 182 ASP A CA 1
ATOM 1439 C C . ASP A 1 182 ? 6.921 -7.455 9.393 1.00 91.00 182 ASP A C 1
ATOM 1441 O O . ASP A 1 182 ? 6.228 -7.821 10.340 1.00 91.00 182 ASP A O 1
ATOM 1445 N N . ALA A 1 183 ? 8.068 -8.074 9.095 1.00 89.62 183 ALA A N 1
ATOM 1446 C CA . ALA A 1 183 ? 8.559 -9.230 9.846 1.00 89.62 183 ALA A CA 1
ATOM 1447 C C . ALA A 1 183 ? 8.833 -8.911 11.333 1.00 89.62 183 ALA A C 1
ATOM 1449 O O . ALA A 1 183 ? 8.712 -9.785 12.196 1.00 89.62 183 ALA A O 1
ATOM 1450 N N . LEU A 1 184 ? 9.212 -7.668 11.660 1.00 94.25 184 LEU A N 1
ATOM 1451 C CA . LEU A 1 184 ? 9.329 -7.208 13.050 1.00 94.25 184 LEU A CA 1
ATOM 1452 C C . LEU A 1 184 ? 7.956 -7.001 13.694 1.00 94.25 184 LEU A C 1
ATOM 1454 O O . LEU A 1 184 ? 7.791 -7.349 14.860 1.00 94.25 184 LEU A O 1
ATOM 1458 N N . VAL A 1 185 ? 6.974 -6.486 12.947 1.00 93.38 185 VAL A N 1
ATOM 1459 C CA . VAL A 1 185 ? 5.579 -6.383 13.403 1.00 93.38 185 VAL A CA 1
ATOM 1460 C C . VAL A 1 185 ? 5.026 -7.755 13.749 1.00 93.38 185 VAL A C 1
ATOM 1462 O O . VAL A 1 185 ? 4.443 -7.917 14.814 1.00 93.38 185 VAL A O 1
ATOM 1465 N N . GLU A 1 186 ? 5.252 -8.765 12.913 1.00 88.25 186 GLU A N 1
ATOM 1466 C CA . GLU A 1 186 ? 4.788 -10.123 13.196 1.00 88.25 186 GLU A CA 1
ATOM 1467 C C . GLU A 1 186 ? 5.358 -10.693 14.495 1.00 88.25 186 GLU A C 1
ATOM 1469 O O . GLU A 1 186 ? 4.628 -11.351 15.237 1.00 88.25 186 GLU A O 1
ATOM 1474 N N . ARG A 1 187 ? 6.643 -10.443 14.779 1.00 91.00 187 ARG A N 1
ATOM 1475 C CA . ARG A 1 187 ? 7.274 -10.847 16.043 1.00 91.00 187 ARG A CA 1
ATOM 1476 C C . ARG A 1 187 ? 6.701 -10.062 17.220 1.00 91.00 187 ARG A C 1
ATOM 1478 O O . ARG A 1 187 ? 6.257 -10.671 18.186 1.00 91.00 187 ARG A O 1
ATOM 1485 N N . PHE A 1 188 ? 6.607 -8.741 17.087 1.00 94.50 188 PHE A N 1
ATOM 1486 C CA . PHE A 1 188 ? 6.025 -7.863 18.100 1.00 94.50 188 PHE A CA 1
ATOM 1487 C C . PHE A 1 188 ? 4.582 -8.235 18.453 1.00 94.50 188 PHE A C 1
ATOM 1489 O O . PHE A 1 188 ? 4.226 -8.263 19.621 1.00 94.50 188 PHE A O 1
ATOM 1496 N N . LEU A 1 189 ? 3.742 -8.573 17.474 1.00 87.81 189 LEU A N 1
ATOM 1497 C CA . LEU A 1 189 ? 2.350 -8.954 17.728 1.00 87.81 189 LEU A CA 1
ATOM 1498 C C . LEU A 1 189 ? 2.204 -10.309 18.448 1.00 87.81 189 LEU A C 1
ATOM 1500 O O . LEU A 1 189 ? 1.097 -10.637 18.866 1.00 87.81 189 LEU A O 1
ATOM 1504 N N . ARG A 1 190 ? 3.271 -11.113 18.573 1.00 86.50 190 ARG A N 1
ATOM 1505 C CA . ARG A 1 190 ? 3.239 -12.397 19.299 1.00 86.50 190 ARG A CA 1
ATOM 1506 C C . ARG A 1 190 ? 3.525 -12.242 20.789 1.00 86.50 190 ARG A C 1
ATOM 1508 O O . ARG A 1 190 ? 2.906 -12.948 21.576 1.00 86.50 190 ARG A O 1
ATOM 1515 N N . ASP A 1 191 ? 4.455 -11.367 21.165 1.00 89.44 191 ASP A N 1
ATOM 1516 C CA . ASP A 1 191 ? 4.932 -11.244 22.552 1.00 89.44 191 ASP A CA 1
ATOM 1517 C C . ASP A 1 191 ? 4.857 -9.828 23.139 1.00 89.44 191 ASP A C 1
ATOM 1519 O O . ASP A 1 191 ? 5.070 -9.657 24.337 1.00 89.44 191 ASP A O 1
ATOM 1523 N N . ALA A 1 192 ? 4.531 -8.825 22.320 1.00 90.88 192 ALA A N 1
ATOM 1524 C CA . ALA A 1 192 ? 4.500 -7.409 22.676 1.00 90.88 192 ALA A CA 1
ATOM 1525 C C . ALA A 1 192 ? 5.791 -6.921 23.364 1.00 90.88 192 ALA A C 1
ATOM 1527 O O . ALA A 1 192 ? 5.754 -6.030 24.212 1.00 90.88 192 ALA A O 1
ATOM 1528 N N . ASP A 1 193 ? 6.948 -7.488 23.008 1.00 92.81 193 ASP A N 1
ATOM 1529 C CA . ASP A 1 193 ? 8.207 -7.138 23.660 1.00 92.81 193 ASP A CA 1
ATOM 1530 C C . ASP A 1 193 ? 8.723 -5.751 23.203 1.00 92.81 193 ASP A C 1
ATOM 1532 O O . ASP A 1 193 ? 8.912 -5.527 21.998 1.00 92.81 193 ASP A O 1
ATOM 1536 N N . PRO A 1 194 ? 9.029 -4.819 24.132 1.00 94.81 194 PRO A N 1
ATOM 1537 C CA . PRO A 1 194 ? 9.614 -3.514 23.814 1.00 94.81 194 PRO A CA 1
ATOM 1538 C C . PRO A 1 194 ? 10.915 -3.570 22.999 1.00 94.81 194 PRO A C 1
ATOM 1540 O O . PRO A 1 194 ? 11.227 -2.625 22.273 1.00 94.81 194 PRO A O 1
ATOM 1543 N N . ARG A 1 195 ? 11.672 -4.675 23.054 1.00 95.50 195 ARG A N 1
ATOM 1544 C CA . ARG A 1 195 ? 12.879 -4.885 22.235 1.00 95.50 195 ARG A CA 1
ATOM 1545 C C . ARG A 1 195 ? 12.582 -4.790 20.740 1.00 95.50 195 ARG A C 1
ATOM 1547 O O . ARG A 1 195 ? 13.414 -4.284 19.986 1.00 95.50 195 ARG A O 1
ATOM 1554 N N . HIS A 1 196 ? 11.398 -5.220 20.308 1.00 94.56 196 HIS A N 1
ATOM 1555 C CA . HIS A 1 196 ? 10.986 -5.123 18.910 1.00 94.56 196 HIS A CA 1
ATOM 1556 C C . HIS A 1 196 ? 10.772 -3.674 18.458 1.00 94.56 196 HIS A C 1
ATOM 1558 O O . HIS A 1 196 ? 11.050 -3.356 17.303 1.00 94.56 196 HIS A O 1
ATOM 1564 N N . VAL A 1 197 ? 10.355 -2.784 19.366 1.00 95.31 197 VAL A N 1
ATOM 1565 C CA . VAL A 1 197 ? 10.202 -1.347 19.082 1.00 95.31 197 VAL A CA 1
ATOM 1566 C C . VAL A 1 197 ? 11.550 -0.732 18.732 1.00 95.31 197 VAL A C 1
ATOM 1568 O O . VAL A 1 197 ? 11.671 -0.014 17.738 1.00 95.31 197 VAL A O 1
ATOM 1571 N N . GLU A 1 198 ? 12.580 -1.048 19.517 1.00 95.44 198 GLU A N 1
ATOM 1572 C CA . GLU A 1 198 ? 13.917 -0.507 19.287 1.00 95.44 198 GLU A CA 1
ATOM 1573 C C . GLU A 1 198 ? 14.549 -1.088 18.018 1.00 95.44 198 GLU A C 1
ATOM 1575 O O . GLU A 1 198 ? 15.092 -0.350 17.196 1.00 95.44 198 GLU A O 1
ATOM 1580 N N . GLN A 1 199 ? 14.368 -2.389 17.766 1.00 95.06 199 GLN A N 1
ATOM 1581 C CA . GLN A 1 199 ? 14.773 -3.008 16.499 1.00 95.06 199 GLN A CA 1
ATOM 1582 C C . GLN A 1 199 ? 14.077 -2.369 15.290 1.00 95.06 199 GLN A C 1
ATOM 1584 O O . GLN A 1 199 ? 14.720 -2.132 14.263 1.00 95.06 199 GLN A O 1
ATOM 1589 N N . ALA A 1 200 ? 12.782 -2.059 15.398 1.00 95.38 200 ALA A N 1
ATOM 1590 C CA . ALA A 1 200 ? 12.043 -1.367 14.349 1.00 95.38 200 ALA A CA 1
ATOM 1591 C C . ALA A 1 200 ? 12.558 0.063 14.143 1.00 95.38 200 ALA A C 1
ATOM 1593 O O . ALA A 1 200 ? 12.678 0.498 13.000 1.00 95.38 200 ALA A O 1
ATOM 1594 N N . ARG A 1 201 ? 12.925 0.783 15.213 1.00 95.19 201 ARG A N 1
ATOM 1595 C CA . ARG A 1 201 ? 13.505 2.132 15.123 1.00 95.19 201 ARG A CA 1
ATOM 1596 C C . ARG A 1 201 ? 14.854 2.126 14.411 1.00 95.19 201 ARG A C 1
ATOM 1598 O O . ARG A 1 201 ? 15.068 2.947 13.521 1.00 95.19 201 ARG A O 1
ATOM 1605 N N . GLU A 1 202 ? 15.737 1.198 14.763 1.00 95.25 202 GLU A N 1
ATOM 1606 C CA . GLU A 1 202 ? 17.041 1.058 14.110 1.00 95.25 202 GLU A CA 1
ATOM 1607 C C . GLU A 1 202 ? 16.896 0.634 12.646 1.00 95.25 202 GLU A C 1
ATOM 1609 O O . GLU A 1 202 ? 17.505 1.230 11.757 1.00 95.25 202 GLU A O 1
ATOM 1614 N N . THR A 1 203 ? 16.017 -0.328 12.365 1.00 92.81 203 THR A N 1
ATOM 1615 C CA . THR A 1 203 ? 15.738 -0.774 10.992 1.00 92.81 203 THR A CA 1
ATOM 1616 C C . THR A 1 203 ? 15.131 0.352 10.152 1.00 92.81 203 THR A C 1
ATOM 1618 O O . THR A 1 203 ? 15.521 0.540 9.001 1.00 92.81 203 THR A O 1
ATOM 1621 N N . ALA A 1 204 ? 14.251 1.174 10.731 1.00 93.25 204 ALA A N 1
ATOM 1622 C CA . ALA A 1 204 ? 13.645 2.317 10.055 1.00 93.25 204 ALA A CA 1
ATOM 1623 C C . ALA A 1 204 ? 14.672 3.365 9.589 1.00 93.25 204 ALA A C 1
ATOM 1625 O O . ALA A 1 204 ? 14.424 4.037 8.589 1.00 93.25 204 ALA A O 1
ATOM 1626 N N . LYS A 1 205 ? 15.847 3.477 10.233 1.00 92.50 205 LYS A N 1
ATOM 1627 C CA . LYS A 1 205 ? 16.921 4.383 9.780 1.00 92.50 205 LYS A CA 1
ATOM 1628 C C . LYS A 1 205 ? 17.454 4.014 8.393 1.00 92.50 205 LYS A C 1
ATOM 1630 O O . LYS A 1 205 ? 17.828 4.912 7.642 1.00 92.50 205 LYS A O 1
ATOM 1635 N N . LYS A 1 206 ? 17.447 2.722 8.029 1.00 89.12 206 LYS A N 1
ATOM 1636 C CA . LYS A 1 206 ? 17.833 2.246 6.684 1.00 89.12 206 LYS A CA 1
ATOM 1637 C C . LYS A 1 206 ? 16.870 2.736 5.600 1.00 89.12 206 LYS A C 1
ATOM 1639 O O . LYS A 1 206 ? 17.265 2.884 4.451 1.00 89.12 206 LYS A O 1
ATOM 1644 N N . TYR A 1 207 ? 15.621 2.999 5.973 1.00 86.94 207 TYR A N 1
ATOM 1645 C CA . TYR A 1 207 ? 14.545 3.439 5.088 1.00 86.94 207 TYR A CA 1
ATOM 1646 C C . TYR A 1 207 ? 14.166 4.900 5.363 1.00 86.94 207 TYR A C 1
ATOM 1648 O O . TYR A 1 207 ? 12.996 5.262 5.292 1.00 86.94 207 TYR A O 1
ATOM 1656 N N . SER A 1 208 ? 15.143 5.751 5.695 1.00 83.50 208 SER A N 1
ATOM 1657 C CA . SER A 1 208 ? 14.919 7.157 6.072 1.00 83.50 208 SER A CA 1
ATOM 1658 C C . SER A 1 208 ? 14.233 8.001 4.989 1.00 83.50 208 SER A C 1
ATOM 1660 O O . SER A 1 208 ? 13.608 9.012 5.307 1.00 83.50 208 SER A O 1
ATOM 1662 N N . THR A 1 209 ? 14.312 7.576 3.728 1.00 80.94 209 THR A N 1
ATOM 1663 C CA . THR A 1 209 ? 13.621 8.177 2.579 1.00 80.94 209 THR A CA 1
ATOM 1664 C C . THR A 1 209 ? 12.151 7.758 2.465 1.00 80.94 209 THR A C 1
ATOM 1666 O O . THR A 1 209 ? 11.376 8.434 1.788 1.00 80.94 209 THR A O 1
ATOM 1669 N N . ASP A 1 210 ? 11.735 6.665 3.118 1.00 85.00 210 ASP A N 1
ATOM 1670 C CA . ASP A 1 210 ? 10.355 6.183 3.090 1.00 85.00 210 ASP A CA 1
ATOM 1671 C C . ASP A 1 210 ? 9.554 6.802 4.255 1.00 85.00 210 ASP A C 1
ATOM 1673 O O . ASP A 1 210 ? 9.822 6.503 5.424 1.00 85.00 210 ASP A O 1
ATOM 1677 N N . PRO A 1 211 ? 8.520 7.623 3.981 1.00 88.06 211 PRO A N 1
ATOM 1678 C CA . PRO A 1 211 ? 7.712 8.249 5.029 1.00 88.06 211 PRO A CA 1
ATOM 1679 C C . PRO A 1 211 ? 6.983 7.235 5.928 1.00 88.06 211 PRO A C 1
ATOM 1681 O O . PRO A 1 211 ? 6.535 7.603 7.016 1.00 88.06 211 PRO A O 1
ATOM 1684 N N . LYS A 1 212 ? 6.870 5.965 5.509 1.00 91.38 212 LYS A N 1
ATOM 1685 C CA . LYS A 1 212 ? 6.271 4.880 6.299 1.00 91.38 212 LYS A CA 1
ATOM 1686 C C . LYS A 1 212 ? 7.183 4.355 7.398 1.00 91.38 212 LYS A C 1
ATOM 1688 O O . LYS A 1 212 ? 6.679 3.975 8.452 1.00 91.38 212 LYS A O 1
ATOM 1693 N N . ALA A 1 213 ? 8.500 4.360 7.197 1.00 92.75 213 ALA A N 1
ATOM 1694 C CA . ALA A 1 213 ? 9.465 3.773 8.126 1.00 92.75 213 ALA A CA 1
ATOM 1695 C C . ALA A 1 213 ? 9.288 4.239 9.591 1.00 92.75 213 ALA A C 1
ATOM 1697 O O . ALA A 1 213 ? 9.150 3.387 10.472 1.00 92.75 213 ALA A O 1
ATOM 1698 N N . PRO A 1 214 ? 9.174 5.550 9.897 1.00 93.69 214 PRO A N 1
ATOM 1699 C CA . PRO A 1 214 ? 8.983 6.002 11.278 1.00 93.69 214 PRO A CA 1
ATOM 1700 C C . PRO A 1 214 ? 7.599 5.677 11.867 1.00 93.69 214 PRO A C 1
ATOM 1702 O O . PRO A 1 214 ? 7.399 5.840 13.071 1.00 93.69 214 PRO A O 1
ATOM 1705 N N . ILE A 1 215 ? 6.620 5.261 11.056 1.00 95.50 215 ILE A N 1
ATOM 1706 C CA . ILE A 1 215 ? 5.258 4.947 11.512 1.00 95.50 215 ILE A CA 1
ATOM 1707 C C . ILE A 1 215 ? 5.230 3.603 12.251 1.00 95.50 215 ILE A C 1
ATOM 1709 O O . ILE A 1 215 ? 4.440 3.455 13.182 1.00 95.50 215 ILE A O 1
ATOM 1713 N N . TYR A 1 216 ? 6.113 2.663 11.902 1.00 96.19 216 TYR A N 1
ATOM 1714 C CA . TYR A 1 216 ? 6.176 1.332 12.514 1.00 96.19 216 TYR A CA 1
ATOM 1715 C C . TYR A 1 216 ? 6.464 1.394 14.013 1.00 96.19 216 TYR A C 1
ATOM 1717 O O . TYR A 1 216 ? 5.611 1.013 14.812 1.00 96.19 216 TYR A O 1
ATOM 1725 N N . ALA A 1 217 ? 7.616 1.952 14.398 1.00 96.25 217 ALA A N 1
ATOM 1726 C CA . ALA A 1 217 ? 8.001 2.067 15.805 1.00 96.25 217 ALA A CA 1
ATOM 1727 C C . ALA A 1 217 ? 6.955 2.857 16.614 1.00 96.25 217 ALA A C 1
ATOM 1729 O O . ALA A 1 217 ? 6.519 2.402 17.666 1.00 96.25 217 ALA A O 1
ATOM 1730 N N . LYS A 1 218 ? 6.448 3.973 16.067 1.00 96.25 218 LYS A N 1
ATOM 1731 C CA . LYS A 1 218 ? 5.389 4.780 16.707 1.00 96.25 218 LYS A CA 1
ATOM 1732 C C . LYS A 1 218 ? 4.077 4.023 16.903 1.00 96.25 218 LYS A C 1
ATOM 1734 O O . LYS A 1 218 ? 3.320 4.329 17.819 1.00 96.25 218 LYS A O 1
ATOM 1739 N N . THR A 1 219 ? 3.749 3.097 16.007 1.00 96.56 219 THR A N 1
ATOM 1740 C CA . THR A 1 219 ? 2.531 2.288 16.131 1.00 96.56 219 THR A CA 1
ATOM 1741 C C . THR A 1 219 ? 2.723 1.204 17.185 1.00 96.56 219 THR A C 1
ATOM 1743 O O . THR A 1 219 ? 1.832 1.027 18.009 1.00 96.56 219 THR A O 1
ATOM 1746 N N . MET A 1 220 ? 3.895 0.560 17.233 1.00 95.81 220 MET A N 1
ATOM 1747 C CA . MET A 1 220 ? 4.239 -0.393 18.295 1.00 95.81 220 MET A CA 1
ATOM 1748 C C . MET A 1 220 ? 4.207 0.259 19.685 1.00 95.81 220 MET A C 1
ATOM 1750 O O . MET A 1 220 ? 3.580 -0.282 20.587 1.00 95.81 220 MET A O 1
ATOM 1754 N N . GLU A 1 221 ? 4.793 1.451 19.846 1.00 96.31 221 GLU A N 1
ATOM 1755 C CA . GLU A 1 221 ? 4.729 2.232 21.096 1.00 96.31 221 GLU A CA 1
ATOM 1756 C C . GLU A 1 221 ? 3.282 2.447 21.550 1.00 96.31 221 GLU A C 1
ATOM 1758 O O . GLU A 1 221 ? 2.923 2.165 22.689 1.00 96.31 221 GLU A O 1
ATOM 1763 N N . LYS A 1 222 ? 2.411 2.870 20.630 1.00 96.31 222 LYS A N 1
ATOM 1764 C CA . LYS A 1 222 ? 0.998 3.087 20.947 1.00 96.31 222 LYS A CA 1
ATOM 1765 C C . LYS A 1 222 ? 0.240 1.808 21.262 1.00 96.31 222 LYS A C 1
ATOM 1767 O O . LYS A 1 222 ? -0.719 1.876 22.021 1.00 96.31 222 LYS A O 1
ATOM 1772 N N . ILE A 1 223 ? 0.637 0.671 20.696 1.00 94.31 223 ILE A N 1
ATOM 1773 C CA . ILE A 1 223 ? 0.076 -0.631 21.069 1.00 94.31 223 ILE A CA 1
ATOM 1774 C C . ILE A 1 223 ? 0.468 -0.977 22.509 1.00 94.31 223 ILE A C 1
ATOM 1776 O O . ILE A 1 223 ? -0.381 -1.443 23.261 1.00 94.31 223 ILE A O 1
ATOM 1780 N N . LEU A 1 224 ? 1.709 -0.696 22.923 1.00 94.00 224 LEU A N 1
ATOM 1781 C CA . LEU A 1 224 ? 2.135 -0.886 24.315 1.00 94.00 224 LEU A CA 1
ATOM 1782 C C . LEU A 1 224 ? 1.389 0.047 25.283 1.00 94.00 224 LEU A C 1
ATOM 1784 O O . LEU A 1 224 ? 1.051 -0.365 26.387 1.00 94.00 224 LEU A O 1
ATOM 1788 N N . GLU A 1 225 ? 1.103 1.285 24.871 1.00 95.25 225 GLU A N 1
ATOM 1789 C CA . GLU A 1 225 ? 0.391 2.271 25.699 1.00 95.25 225 GLU A CA 1
ATOM 1790 C C . GLU A 1 225 ? -1.127 2.041 25.772 1.00 95.25 225 GLU A C 1
ATOM 1792 O O . GLU A 1 225 ? -1.737 2.242 26.820 1.00 95.25 225 GLU A O 1
ATOM 1797 N N . LYS A 1 226 ? -1.760 1.694 24.644 1.00 91.62 226 LYS A N 1
ATOM 1798 C CA . LYS A 1 226 ? -3.227 1.683 24.482 1.00 91.62 226 LYS A CA 1
ATOM 1799 C C . LYS A 1 226 ? -3.824 0.289 24.310 1.00 91.62 226 LYS A C 1
ATOM 1801 O O . LYS A 1 226 ? -5.044 0.155 24.317 1.00 91.62 226 LYS A O 1
ATOM 1806 N N . GLY A 1 227 ? -2.988 -0.730 24.147 1.00 85.19 227 GLY A N 1
ATOM 1807 C CA . GLY A 1 227 ? -3.393 -2.109 23.910 1.00 85.19 227 GLY A CA 1
ATOM 1808 C C . GLY A 1 227 ? -3.469 -2.497 22.430 1.00 85.19 227 GLY A C 1
ATOM 1809 O O . GLY A 1 227 ? -3.396 -1.671 21.516 1.00 85.19 227 GLY A O 1
ATOM 1810 N N . ALA A 1 228 ? -3.639 -3.803 22.204 1.00 78.88 228 ALA A N 1
ATOM 1811 C CA . ALA A 1 228 ? -3.594 -4.441 20.886 1.00 78.88 228 ALA A CA 1
ATOM 1812 C C . ALA A 1 228 ? -4.700 -3.998 19.909 1.00 78.88 228 ALA A C 1
ATOM 1814 O O . ALA A 1 228 ? -4.525 -4.180 18.710 1.00 78.88 228 ALA A O 1
ATOM 1815 N N . GLY A 1 229 ? -5.795 -3.400 20.398 1.00 79.25 229 GLY A N 1
ATOM 1816 C CA . GLY A 1 229 ? -6.898 -2.888 19.569 1.00 79.25 229 GLY A CA 1
ATOM 1817 C C . GLY A 1 229 ? -6.645 -1.518 18.924 1.00 79.25 229 GLY A C 1
ATOM 1818 O O . GLY A 1 229 ? -7.387 -1.098 18.038 1.00 79.25 229 GLY A O 1
ATOM 1819 N N . TYR A 1 230 ? -5.582 -0.808 19.330 1.00 90.00 230 TYR A N 1
ATOM 1820 C CA . TYR A 1 230 ? -5.276 0.528 18.808 1.00 90.00 230 TYR A CA 1
ATOM 1821 C C . TYR A 1 230 ? -5.180 0.609 17.268 1.00 90.00 230 TYR A C 1
ATOM 1823 O O . TYR A 1 230 ? -5.707 1.569 16.693 1.00 90.00 230 TYR A O 1
ATOM 1831 N N . PRO A 1 231 ? -4.507 -0.328 16.567 1.00 90.12 231 PRO A N 1
ATOM 1832 C CA . PRO A 1 231 ? -4.370 -0.260 15.116 1.00 90.12 231 PRO A CA 1
ATOM 1833 C C . PRO A 1 231 ? -5.714 -0.285 14.384 1.00 90.12 231 PRO A C 1
ATOM 1835 O O . PRO A 1 231 ? -5.884 0.475 13.431 1.00 90.12 231 PRO A O 1
ATOM 1838 N N . GLN A 1 232 ? -6.667 -1.102 14.839 1.00 81.25 232 GLN A N 1
ATOM 1839 C CA . GLN A 1 232 ? -7.999 -1.234 14.246 1.00 81.25 232 GLN A CA 1
ATOM 1840 C C . GLN A 1 232 ? -8.783 0.075 14.378 1.00 81.25 232 GLN A C 1
ATOM 1842 O O . GLN A 1 232 ? -9.238 0.631 13.373 1.00 81.25 232 GLN A O 1
ATOM 1847 N N . ASP A 1 233 ? -8.837 0.631 15.590 1.00 84.94 233 ASP A N 1
ATOM 1848 C CA . ASP A 1 233 ? -9.497 1.912 15.862 1.00 84.94 233 ASP A CA 1
ATOM 1849 C C . ASP A 1 233 ? -8.899 3.045 15.021 1.00 84.94 233 ASP A C 1
ATOM 1851 O O . ASP A 1 233 ? -9.600 3.901 14.467 1.00 84.94 233 ASP A O 1
ATOM 1855 N N . GLU A 1 234 ? -7.572 3.049 14.893 1.00 91.88 234 GLU A N 1
ATOM 1856 C CA . GLU A 1 234 ? -6.866 4.061 14.125 1.00 91.88 234 GLU A CA 1
ATOM 1857 C C . GLU A 1 234 ? -7.133 3.931 12.618 1.00 91.88 234 GLU A C 1
ATOM 1859 O O . GLU A 1 234 ? -7.247 4.960 11.945 1.00 91.88 234 GLU A O 1
ATOM 1864 N N . VAL A 1 235 ? -7.282 2.715 12.079 1.00 86.88 235 VAL A N 1
ATOM 1865 C CA . VAL A 1 235 ? -7.686 2.505 10.678 1.00 86.88 235 VAL A CA 1
ATOM 1866 C C . VAL A 1 235 ? -9.067 3.094 10.419 1.00 86.88 235 VAL A C 1
ATOM 1868 O O . VAL A 1 235 ? -9.208 3.905 9.499 1.00 86.88 235 VAL A O 1
ATOM 1871 N N . VAL A 1 236 ? -10.056 2.770 11.256 1.00 83.75 236 VAL A N 1
ATOM 1872 C CA . VAL A 1 236 ? -11.427 3.294 11.127 1.00 83.75 236 VAL A CA 1
ATOM 1873 C C . VAL A 1 236 ? -11.424 4.823 11.185 1.00 83.75 236 VAL A C 1
ATOM 1875 O O . VAL A 1 236 ? -12.013 5.500 10.334 1.00 83.75 236 VAL A O 1
ATOM 1878 N N . ARG A 1 237 ? -10.686 5.399 12.140 1.00 89.88 237 ARG A N 1
ATOM 1879 C CA . ARG A 1 237 ? -10.562 6.853 12.290 1.00 89.88 237 ARG A CA 1
ATOM 1880 C C . ARG A 1 237 ? -9.933 7.511 11.061 1.00 89.88 237 ARG A C 1
ATOM 1882 O O . ARG A 1 237 ? -10.413 8.552 10.610 1.00 89.88 237 ARG A O 1
ATOM 1889 N N . VAL A 1 238 ? -8.859 6.935 10.517 1.00 90.12 238 VAL A N 1
ATOM 1890 C CA . VAL A 1 238 ? -8.173 7.464 9.328 1.00 90.12 238 VAL A CA 1
ATOM 1891 C C . VAL A 1 238 ? -9.065 7.363 8.090 1.00 90.12 238 VAL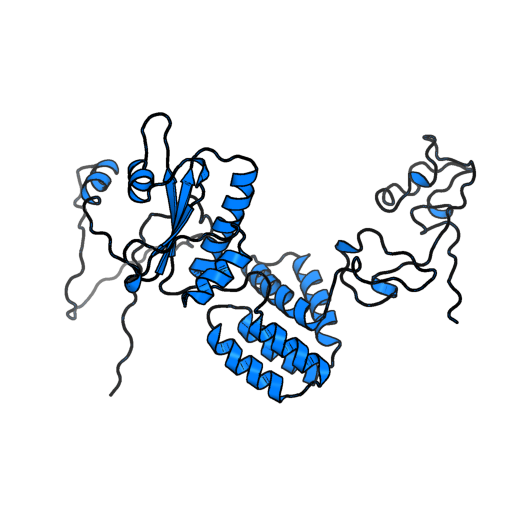 A C 1
ATOM 1893 O O . VAL A 1 238 ? -9.157 8.338 7.343 1.00 90.12 238 VAL A O 1
ATOM 1896 N N . MET A 1 239 ? -9.772 6.247 7.896 1.00 84.06 239 MET A N 1
ATOM 1897 C CA . MET A 1 239 ? -10.724 6.080 6.794 1.00 84.06 239 MET A CA 1
ATOM 1898 C C . MET A 1 239 ? -11.847 7.121 6.840 1.00 84.06 239 MET A C 1
ATOM 1900 O O . MET A 1 239 ? -12.114 7.773 5.830 1.00 84.06 239 MET A O 1
ATOM 1904 N N . LYS A 1 240 ? -12.431 7.368 8.019 1.00 85.81 240 LYS A N 1
ATOM 1905 C CA . LYS A 1 240 ? -13.464 8.399 8.202 1.00 85.81 240 LYS A CA 1
ATOM 1906 C C . LYS A 1 240 ? -12.960 9.802 7.852 1.00 85.81 240 LYS A C 1
ATOM 1908 O O . LYS A 1 240 ? -13.683 10.593 7.252 1.00 85.81 240 LYS A O 1
ATOM 1913 N N . ILE A 1 241 ? -11.702 10.115 8.175 1.00 87.88 241 ILE A N 1
ATOM 1914 C CA . ILE A 1 241 ? -11.088 11.392 7.779 1.00 87.88 241 ILE A CA 1
ATOM 1915 C C . ILE A 1 241 ? -10.941 11.464 6.258 1.00 87.88 241 ILE A C 1
ATOM 1917 O O . ILE A 1 241 ? -11.268 12.488 5.667 1.00 87.88 241 ILE A O 1
ATOM 1921 N N . LEU A 1 242 ? -10.483 10.386 5.616 1.00 86.19 242 LEU A N 1
ATOM 1922 C CA . LEU A 1 242 ? -10.276 10.332 4.166 1.00 86.19 242 LEU A CA 1
ATOM 1923 C C . LEU A 1 242 ? -11.573 10.462 3.349 1.00 86.19 242 LEU A C 1
ATOM 1925 O O . LEU A 1 242 ? -11.511 10.938 2.212 1.00 86.19 242 LEU A O 1
ATOM 1929 N N . GLN A 1 243 ? -12.722 10.082 3.913 1.00 82.44 243 GLN A N 1
ATOM 1930 C CA . GLN A 1 243 ? -14.045 10.309 3.314 1.00 82.44 243 GLN A CA 1
ATOM 1931 C C . GLN A 1 243 ? -14.444 11.795 3.307 1.00 82.44 243 GLN A C 1
ATOM 1933 O O . GLN A 1 243 ? -15.226 12.225 2.464 1.00 82.44 243 GLN A O 1
ATOM 1938 N N . GLY A 1 244 ? -13.891 12.599 4.218 1.00 86.69 244 GLY A N 1
ATOM 1939 C CA . GLY A 1 244 ? -14.140 14.034 4.281 1.00 86.69 244 GLY A CA 1
ATOM 1940 C C . GLY A 1 244 ? -13.317 14.859 3.285 1.00 86.69 244 GLY A C 1
ATOM 1941 O O . GLY A 1 244 ? -12.479 14.365 2.520 1.00 86.69 244 GLY A O 1
ATOM 1942 N N . LYS A 1 245 ? -13.512 16.181 3.338 1.00 91.19 245 LYS A N 1
ATOM 1943 C CA . LYS A 1 245 ? -12.653 17.144 2.636 1.00 91.19 245 LYS A CA 1
ATOM 1944 C C . LYS A 1 245 ? -11.294 17.204 3.338 1.00 91.19 245 LYS A C 1
ATOM 1946 O O . LYS A 1 245 ? -11.186 17.698 4.455 1.00 91.19 245 LYS A O 1
ATOM 1951 N N . VAL A 1 246 ? -10.256 16.702 2.672 1.00 92.69 246 VAL A N 1
ATOM 1952 C CA . VAL A 1 246 ? -8.883 16.638 3.196 1.00 92.69 246 VAL A CA 1
ATOM 1953 C C . VAL A 1 246 ? -7.929 17.236 2.175 1.00 92.69 246 VAL A C 1
ATOM 1955 O O . VAL A 1 246 ? -8.003 16.903 0.992 1.00 92.69 246 VAL A O 1
ATOM 1958 N N . HIS A 1 247 ? -7.013 18.083 2.645 1.00 92.75 247 HIS A N 1
ATOM 1959 C CA . HIS A 1 247 ? -5.951 18.663 1.826 1.00 92.75 247 HIS A CA 1
ATOM 1960 C C . HIS A 1 247 ? -5.118 17.566 1.124 1.00 92.75 247 HIS A C 1
ATOM 1962 O O . HIS A 1 247 ? -4.796 16.568 1.776 1.00 92.75 247 HIS A O 1
ATOM 1968 N N . PRO A 1 248 ? -4.700 17.732 -0.148 1.00 89.81 248 PRO A N 1
ATOM 1969 C CA . PRO A 1 248 ? -4.006 16.687 -0.912 1.00 89.81 248 PRO A CA 1
ATOM 1970 C C . PRO A 1 248 ? -2.781 16.092 -0.208 1.00 89.81 248 PRO A C 1
ATOM 1972 O O . PRO A 1 248 ? -2.663 14.873 -0.104 1.00 89.81 248 PRO A O 1
ATOM 1975 N N . GLN A 1 249 ? -1.918 16.936 0.371 1.00 89.50 249 GLN A N 1
ATOM 1976 C CA . GLN A 1 249 ? -0.752 16.457 1.122 1.00 89.50 249 GLN A CA 1
ATOM 1977 C C . GLN A 1 249 ? -1.163 15.621 2.340 1.00 89.50 249 GLN A C 1
ATOM 1979 O O . GLN A 1 249 ? -0.633 14.540 2.571 1.00 89.50 249 GLN A O 1
ATOM 1984 N N . LYS A 1 250 ? -2.178 16.073 3.085 1.00 91.25 250 LYS A N 1
ATOM 1985 C CA . LYS A 1 250 ? -2.654 15.352 4.266 1.00 91.25 250 LYS A CA 1
ATOM 1986 C C . LYS A 1 250 ? -3.296 14.020 3.886 1.00 91.25 250 LYS A C 1
ATOM 1988 O O . LYS A 1 250 ? -3.134 13.042 4.609 1.00 91.25 250 LYS A O 1
ATOM 1993 N N . ARG A 1 251 ? -3.998 13.972 2.751 1.00 91.25 251 ARG A N 1
ATOM 1994 C CA . ARG A 1 251 ? -4.557 12.745 2.175 1.00 91.25 251 ARG A CA 1
ATOM 1995 C C . ARG A 1 251 ? -3.444 11.751 1.829 1.00 91.25 251 ARG A C 1
ATOM 1997 O O . ARG A 1 251 ? -3.591 10.577 2.152 1.00 91.25 251 ARG A O 1
ATOM 2004 N N . LYS A 1 252 ? -2.325 12.221 1.264 1.00 87.44 252 LYS A N 1
ATOM 2005 C CA . LYS A 1 252 ? -1.129 11.403 0.999 1.00 87.44 252 LYS A CA 1
ATOM 2006 C C . LYS A 1 252 ? -0.532 10.840 2.292 1.00 87.44 252 LYS A C 1
ATOM 2008 O O . LYS A 1 252 ? -0.386 9.628 2.405 1.00 87.44 252 LYS A O 1
ATOM 2013 N N . ASP A 1 253 ? -0.284 11.683 3.294 1.00 90.25 253 ASP A N 1
ATOM 2014 C CA . ASP A 1 253 ? 0.302 11.252 4.573 1.00 90.25 253 ASP A CA 1
ATOM 2015 C C . ASP A 1 253 ? -0.597 10.244 5.314 1.00 90.25 253 ASP A C 1
ATOM 2017 O O . ASP A 1 253 ? -0.123 9.264 5.891 1.00 90.25 253 ASP A O 1
ATOM 2021 N N . LEU A 1 254 ? -1.915 10.476 5.299 1.00 91.75 254 LEU A N 1
ATOM 2022 C CA . LEU A 1 254 ? -2.899 9.556 5.869 1.00 91.75 254 LEU A CA 1
ATOM 2023 C C . LEU A 1 254 ? -2.973 8.244 5.083 1.00 91.75 254 LEU A C 1
ATOM 2025 O O . LEU A 1 254 ? -3.141 7.197 5.699 1.00 91.75 254 LEU A O 1
ATOM 2029 N N . GLY A 1 255 ? -2.813 8.291 3.760 1.00 87.94 255 GLY A N 1
ATOM 2030 C CA . GLY A 1 255 ? -2.717 7.107 2.911 1.00 87.94 255 GLY A CA 1
ATOM 2031 C C . GLY A 1 255 ? -1.494 6.251 3.242 1.00 87.94 255 GLY A C 1
ATOM 2032 O O . GLY A 1 255 ? -1.636 5.051 3.456 1.00 87.94 255 GLY A O 1
ATOM 2033 N N . GLU A 1 256 ? -0.309 6.856 3.367 1.00 89.88 256 GLU A N 1
ATOM 2034 C CA . GLU A 1 256 ? 0.912 6.136 3.765 1.00 89.88 256 GLU A CA 1
ATOM 2035 C C . GLU A 1 256 ? 0.782 5.531 5.166 1.00 89.88 256 GLU A C 1
ATOM 2037 O O . GLU A 1 256 ? 1.112 4.365 5.383 1.00 89.88 256 GLU A O 1
ATOM 2042 N N . LYS A 1 257 ? 0.207 6.285 6.109 1.00 92.75 257 LYS A N 1
ATOM 2043 C CA . LYS A 1 257 ? -0.090 5.776 7.449 1.00 92.75 257 LYS A CA 1
ATOM 2044 C C . LYS A 1 257 ? -1.068 4.603 7.425 1.00 92.75 257 LYS A C 1
ATOM 2046 O O . LYS A 1 257 ? -0.863 3.636 8.154 1.00 92.75 257 LYS A O 1
ATOM 2051 N N . LEU A 1 258 ? -2.114 4.678 6.604 1.00 90.19 258 LEU A N 1
ATOM 2052 C CA . LEU A 1 258 ? -3.120 3.627 6.485 1.00 90.19 258 LEU A CA 1
ATOM 2053 C C . LEU A 1 258 ? -2.499 2.310 6.006 1.00 90.19 258 LEU A C 1
ATOM 2055 O O . LEU A 1 258 ? -2.853 1.258 6.526 1.00 90.19 258 LEU A O 1
ATOM 2059 N N . LYS A 1 259 ? -1.550 2.362 5.065 1.00 89.25 259 LYS A N 1
ATOM 2060 C CA . LYS A 1 259 ? -0.848 1.165 4.586 1.00 89.25 259 LYS A CA 1
ATOM 2061 C C . LYS A 1 259 ? -0.089 0.452 5.710 1.00 89.25 259 LYS A C 1
ATOM 2063 O O . LYS A 1 259 ? -0.224 -0.755 5.846 1.00 89.25 259 LYS A O 1
ATOM 2068 N N . VAL A 1 260 ? 0.633 1.200 6.550 1.00 92.62 260 VAL A N 1
ATOM 2069 C CA . VAL A 1 260 ? 1.354 0.634 7.707 1.00 92.62 260 VAL A CA 1
ATOM 2070 C C . VAL A 1 260 ? 0.382 0.085 8.747 1.00 92.62 260 VAL A C 1
ATOM 2072 O O . VAL A 1 260 ? 0.553 -1.034 9.213 1.00 92.62 260 VAL A O 1
ATOM 2075 N N . LEU A 1 261 ? -0.668 0.837 9.091 1.00 91.88 261 LEU A N 1
ATOM 2076 C CA . LEU A 1 261 ? -1.652 0.396 10.085 1.00 91.88 261 LEU A CA 1
ATOM 2077 C C . LEU A 1 261 ? -2.332 -0.922 9.702 1.00 91.88 261 LEU A C 1
ATOM 2079 O O . LEU A 1 261 ? -2.599 -1.729 10.585 1.00 91.88 261 LEU A O 1
ATOM 2083 N N . LYS A 1 262 ? -2.569 -1.164 8.407 1.00 86.75 262 LYS A N 1
ATOM 2084 C CA . LYS A 1 262 ? -3.133 -2.433 7.925 1.00 86.75 262 LYS A CA 1
ATOM 2085 C C . LYS A 1 262 ? -2.252 -3.642 8.260 1.00 86.75 262 LYS A C 1
ATOM 2087 O O . LYS A 1 262 ? -2.802 -4.680 8.611 1.00 86.75 262 LYS A O 1
ATOM 2092 N N . VAL A 1 263 ? -0.923 -3.490 8.243 1.00 89.56 263 VAL A N 1
ATOM 2093 C CA . VAL A 1 263 ? 0.026 -4.544 8.659 1.00 89.56 263 VAL A CA 1
ATOM 2094 C C . VAL A 1 263 ? -0.172 -4.899 10.135 1.00 89.56 263 VAL A C 1
ATOM 2096 O O . VAL A 1 263 ? -0.273 -6.068 10.492 1.00 89.56 263 VAL A O 1
ATOM 2099 N N . PHE A 1 264 ? -0.281 -3.888 11.003 1.00 90.12 264 PHE A N 1
ATOM 2100 C CA . PHE A 1 264 ? -0.478 -4.087 12.444 1.00 90.12 264 PHE A CA 1
ATOM 2101 C C . PHE A 1 264 ? -1.842 -4.663 12.785 1.00 90.12 264 PHE A C 1
ATOM 2103 O O . PHE A 1 264 ? -1.967 -5.526 13.648 1.00 90.12 264 PHE A O 1
ATOM 2110 N N . ALA A 1 265 ? -2.871 -4.146 12.129 1.00 82.69 265 ALA A N 1
ATOM 2111 C CA . ALA A 1 265 ? -4.240 -4.472 12.453 1.00 82.69 265 ALA A CA 1
ATOM 2112 C C . ALA A 1 265 ? -4.652 -5.857 11.916 1.00 82.69 265 ALA A C 1
ATOM 2114 O O . ALA A 1 265 ? -5.746 -6.314 12.241 1.00 82.69 265 ALA A O 1
ATOM 2115 N N . ARG A 1 266 ? -3.789 -6.503 11.101 1.00 71.69 266 ARG A N 1
ATOM 2116 C CA . ARG A 1 266 ? -4.086 -7.722 10.319 1.00 71.69 266 ARG A CA 1
ATOM 2117 C C . ARG A 1 266 ? -5.455 -7.632 9.654 1.00 71.69 266 ARG A C 1
ATOM 2119 O O . ARG A 1 266 ? -6.224 -8.584 9.616 1.00 71.69 266 ARG A O 1
ATOM 2126 N N . LEU A 1 267 ? -5.767 -6.418 9.216 1.00 61.44 267 LEU A N 1
ATOM 2127 C CA . LEU A 1 267 ? -7.050 -6.064 8.655 1.00 61.44 267 LEU A CA 1
ATOM 2128 C C . LEU A 1 267 ? -7.050 -6.552 7.218 1.00 61.44 267 LEU A C 1
ATOM 2130 O O . LEU A 1 267 ? -6.708 -5.815 6.290 1.00 61.44 267 LEU A O 1
ATOM 2134 N N . GLU A 1 268 ? -7.384 -7.823 7.071 1.00 60.75 268 GLU A N 1
ATOM 2135 C CA . GLU A 1 268 ? -7.831 -8.355 5.802 1.00 60.75 268 GLU A CA 1
ATOM 2136 C C . GLU A 1 268 ? -9.242 -7.832 5.540 1.00 60.75 268 GLU A C 1
ATOM 2138 O O . GLU A 1 268 ? -9.957 -7.387 6.449 1.00 60.75 268 GLU A O 1
ATOM 2143 N N . ALA A 1 269 ? -9.613 -7.770 4.267 1.00 63.66 269 ALA A N 1
ATOM 2144 C CA . ALA A 1 269 ? -10.998 -7.498 3.968 1.00 63.66 269 ALA A CA 1
ATOM 2145 C C . ALA A 1 269 ? -11.841 -8.673 4.491 1.00 63.66 269 ALA A C 1
ATOM 2147 O O . ALA A 1 269 ? -11.380 -9.810 4.626 1.00 63.66 269 ALA A O 1
ATOM 2148 N N . CYS A 1 270 ? -13.094 -8.389 4.827 1.00 76.31 270 CYS A N 1
ATOM 2149 C CA . CYS A 1 270 ? -14.032 -9.399 5.301 1.00 76.31 270 CYS A CA 1
ATOM 2150 C C . CYS A 1 270 ? -14.287 -10.503 4.254 1.00 76.31 270 CYS A C 1
ATOM 2152 O O . CYS A 1 270 ? -14.962 -11.490 4.542 1.00 76.31 270 CYS A O 1
ATOM 2154 N N . ASP A 1 271 ? -13.769 -10.354 3.030 1.00 74.81 271 ASP A N 1
ATOM 2155 C CA . ASP A 1 271 ? -13.727 -11.412 2.029 1.00 74.81 271 ASP A CA 1
ATOM 2156 C C . ASP A 1 271 ? -12.831 -12.589 2.441 1.00 74.81 271 ASP A C 1
ATOM 2158 O O . ASP A 1 271 ? -13.157 -13.715 2.063 1.00 74.81 271 ASP A O 1
ATOM 2162 N N . VAL A 1 272 ? -11.793 -12.378 3.259 1.00 74.19 272 VAL A N 1
ATOM 2163 C CA . VAL A 1 272 ? -10.944 -13.456 3.799 1.00 74.19 272 VAL A CA 1
ATOM 2164 C C . VAL A 1 272 ? -11.455 -13.987 5.142 1.00 74.19 272 VAL A C 1
ATOM 2166 O O . VAL A 1 272 ? -11.232 -15.148 5.471 1.00 74.19 272 VAL A O 1
ATOM 2169 N N . TYR A 1 273 ? -12.213 -13.188 5.898 1.00 79.25 273 TYR A N 1
ATOM 2170 C CA . TYR A 1 273 ? -12.823 -13.635 7.153 1.00 79.25 273 TYR A CA 1
ATOM 2171 C C . TYR A 1 273 ? -13.862 -14.741 6.911 1.00 79.25 273 TYR A C 1
ATOM 2173 O O . TYR A 1 273 ? -14.804 -14.557 6.142 1.00 79.25 273 TYR A O 1
ATOM 2181 N N . GLU A 1 274 ? -13.731 -15.894 7.565 1.00 84.38 274 GLU A N 1
ATOM 2182 C CA . GLU A 1 274 ? -14.737 -16.958 7.501 1.00 84.38 274 GLU A CA 1
ATOM 2183 C C . GLU A 1 274 ? -15.837 -16.716 8.536 1.00 84.38 274 GLU A C 1
ATOM 2185 O O . GLU A 1 274 ? -15.584 -16.656 9.740 1.00 84.38 274 GLU A O 1
ATOM 2190 N N . CYS A 1 275 ? -17.076 -16.572 8.061 1.00 85.62 275 CYS A N 1
ATOM 2191 C CA . CYS A 1 275 ? -18.217 -16.421 8.950 1.00 85.62 275 CYS A CA 1
ATOM 2192 C C . CYS A 1 275 ? -18.481 -17.731 9.710 1.00 85.62 275 CYS A C 1
ATOM 2194 O O . CYS A 1 275 ? -18.440 -18.801 9.096 1.00 85.62 275 CYS A O 1
ATOM 2196 N N . PRO A 1 276 ? -18.781 -17.662 11.021 1.00 86.88 276 PRO A N 1
ATOM 2197 C CA . PRO A 1 276 ? -19.194 -18.822 11.802 1.00 86.88 276 PRO A CA 1
ATOM 2198 C C . PRO A 1 276 ? -20.389 -19.550 11.179 1.00 86.88 276 PRO A C 1
ATOM 2200 O O . PRO A 1 276 ? -21.156 -18.969 10.406 1.00 86.88 276 PRO A O 1
ATOM 2203 N N . ALA A 1 277 ? -20.570 -20.819 11.547 1.00 83.81 277 ALA A N 1
ATOM 2204 C CA . ALA A 1 277 ? -21.672 -21.632 11.049 1.00 83.81 277 ALA A CA 1
ATOM 2205 C C . ALA A 1 277 ? -23.020 -20.920 11.243 1.00 83.81 277 ALA A C 1
ATOM 2207 O O . ALA A 1 277 ? -23.327 -20.403 12.316 1.00 83.81 277 ALA A O 1
ATOM 2208 N N . GLY A 1 278 ? -23.814 -20.880 10.175 1.00 81.81 278 GLY A N 1
ATOM 2209 C CA . GLY A 1 278 ? -25.107 -20.211 10.185 1.00 81.81 278 GLY A CA 1
ATOM 2210 C C . GLY A 1 278 ? -25.046 -18.697 10.021 1.00 81.81 278 GLY A C 1
ATOM 2211 O O . GLY A 1 278 ? -26.095 -18.096 10.128 1.00 81.81 278 GLY A O 1
ATOM 2212 N N . TYR A 1 279 ? -23.897 -18.073 9.745 1.00 86.69 279 TYR A N 1
ATOM 2213 C CA . TYR A 1 279 ? -23.803 -16.662 9.350 1.00 86.69 279 TYR A CA 1
ATOM 2214 C C . TYR A 1 279 ? -23.408 -16.518 7.875 1.00 86.69 279 TYR A C 1
ATOM 2216 O O . TYR A 1 279 ? -22.653 -17.323 7.332 1.00 86.69 279 TYR A O 1
ATOM 2224 N N . GLU A 1 280 ? -23.877 -15.450 7.233 1.00 86.25 280 GLU A N 1
ATOM 2225 C CA . GLU A 1 280 ? -23.548 -15.104 5.849 1.00 86.25 280 GLU A CA 1
ATOM 2226 C C . GLU A 1 280 ? -22.585 -13.913 5.797 1.00 86.25 280 GLU A C 1
ATOM 2228 O O . GLU A 1 280 ? -22.643 -13.013 6.638 1.00 86.25 280 GLU A O 1
ATOM 2233 N N . LYS A 1 281 ? -21.705 -13.869 4.789 1.00 85.25 281 LYS A N 1
ATOM 2234 C CA . LYS A 1 281 ? -20.859 -12.691 4.542 1.00 85.25 281 LYS A CA 1
ATOM 2235 C C . LYS A 1 281 ? -21.721 -11.497 4.143 1.00 85.25 281 LYS A C 1
ATOM 2237 O O . LYS A 1 281 ? -22.672 -11.634 3.376 1.00 85.25 281 LYS A O 1
ATOM 2242 N N . ARG A 1 282 ? -21.359 -10.306 4.623 1.00 82.50 282 ARG A N 1
ATOM 2243 C CA . ARG A 1 282 ? -21.989 -9.058 4.166 1.00 82.50 282 ARG A CA 1
ATOM 2244 C C . ARG A 1 282 ? -21.675 -8.802 2.691 1.00 82.50 282 ARG A C 1
ATOM 2246 O O . ARG A 1 282 ? -20.570 -9.094 2.226 1.00 82.50 282 ARG A O 1
ATOM 2253 N N . PHE A 1 283 ? -22.612 -8.215 1.951 1.00 75.88 283 PHE A N 1
ATOM 2254 C CA . PHE A 1 283 ? -22.329 -7.789 0.585 1.00 75.88 283 PHE A CA 1
ATOM 2255 C C . PHE A 1 283 ? -21.223 -6.738 0.568 1.00 75.88 283 PHE A C 1
ATOM 2257 O O . PHE A 1 283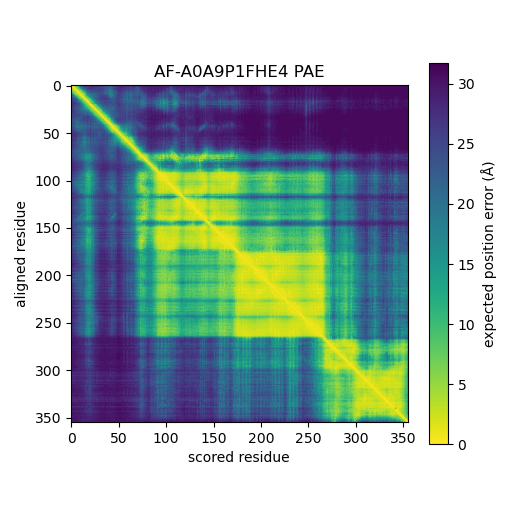 ? -21.101 -5.902 1.465 1.00 75.88 283 PHE A O 1
ATOM 2264 N N . GLY A 1 284 ? -20.376 -6.803 -0.456 1.00 70.12 284 GLY A N 1
ATOM 2265 C CA . GLY A 1 284 ? -19.206 -5.939 -0.528 1.00 70.12 284 GLY A CA 1
ATOM 2266 C C . GLY A 1 284 ? -18.176 -6.219 0.570 1.00 70.12 284 G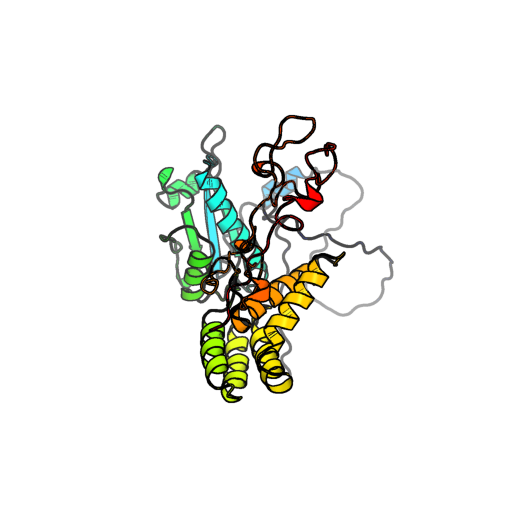LY A C 1
ATOM 2267 O O . GLY A 1 284 ? -17.378 -5.332 0.851 1.00 70.12 284 GLY A O 1
ATOM 2268 N N . ALA A 1 285 ? -18.145 -7.424 1.161 1.00 70.94 285 ALA A N 1
ATOM 2269 C CA . ALA A 1 285 ? -17.148 -7.829 2.160 1.00 70.94 285 ALA A CA 1
ATOM 2270 C C . ALA A 1 285 ? -15.695 -7.513 1.747 1.00 70.94 285 ALA A C 1
ATOM 2272 O O . ALA A 1 285 ? -14.901 -7.119 2.592 1.00 70.94 285 ALA A O 1
ATOM 2273 N N . ALA A 1 286 ? -15.369 -7.567 0.451 1.00 62.41 286 ALA A N 1
ATOM 2274 C CA . ALA A 1 286 ? -14.063 -7.162 -0.089 1.00 62.41 286 ALA A CA 1
ATOM 2275 C C . ALA A 1 286 ? -13.713 -5.671 0.146 1.00 62.41 286 ALA A C 1
ATOM 2277 O O . ALA A 1 286 ? -12.548 -5.280 0.130 1.00 62.41 286 ALA A O 1
ATOM 2278 N N . GLY A 1 287 ? -14.718 -4.818 0.346 1.00 57.72 287 GLY A N 1
ATOM 2279 C CA . GLY A 1 287 ? -14.582 -3.403 0.698 1.00 57.72 287 GLY A CA 1
ATOM 2280 C C . GLY A 1 287 ? -14.793 -3.103 2.185 1.00 57.72 287 GLY A C 1
ATOM 2281 O O . GLY A 1 287 ? -14.580 -1.963 2.603 1.00 57.72 287 GLY A O 1
ATOM 2282 N N . ILE A 1 288 ? -15.195 -4.098 2.982 1.00 68.62 288 ILE A N 1
ATOM 2283 C CA . ILE A 1 288 ? -15.387 -3.980 4.430 1.00 68.62 288 ILE A CA 1
ATOM 2284 C C . ILE A 1 288 ? -14.121 -4.492 5.107 1.00 68.62 288 ILE A C 1
ATOM 2286 O O . ILE A 1 288 ? -13.638 -5.582 4.822 1.00 68.62 288 ILE A O 1
ATOM 2290 N N . ILE A 1 289 ? -13.569 -3.686 6.004 1.00 72.00 289 ILE A N 1
ATOM 2291 C CA . ILE A 1 289 ? -12.376 -4.042 6.759 1.00 72.00 289 ILE A CA 1
ATOM 2292 C C . ILE A 1 289 ? -12.804 -4.460 8.165 1.00 72.00 289 ILE A C 1
ATOM 2294 O O . ILE A 1 289 ? -13.328 -3.631 8.907 1.00 72.00 289 ILE A O 1
ATOM 2298 N N . GLY A 1 290 ? -12.573 -5.722 8.523 1.00 71.94 290 GLY A N 1
ATOM 2299 C CA . GLY A 1 290 ? -12.990 -6.287 9.803 1.00 71.94 290 GLY A CA 1
ATOM 2300 C C . GLY A 1 290 ? -12.358 -7.650 10.062 1.00 71.94 290 GLY A C 1
ATOM 2301 O O . GLY A 1 290 ? -11.902 -8.317 9.139 1.00 71.94 290 GLY A O 1
ATOM 2302 N N . ILE A 1 291 ? -12.315 -8.041 11.334 1.00 74.00 291 ILE A N 1
ATOM 2303 C CA . ILE A 1 291 ? -11.769 -9.333 11.795 1.00 74.00 291 ILE A CA 1
ATOM 2304 C C . ILE A 1 291 ? -12.727 -10.052 12.752 1.00 74.00 291 ILE A C 1
ATOM 2306 O O . ILE A 1 291 ? -12.357 -11.029 13.398 1.00 74.00 291 ILE A O 1
ATOM 2310 N N . ASP A 1 292 ? -13.946 -9.539 12.884 1.00 78.94 292 ASP A N 1
ATOM 2311 C CA . ASP A 1 292 ? -14.966 -10.036 13.791 1.00 78.94 292 ASP A CA 1
ATOM 2312 C C . ASP A 1 292 ? -16.275 -10.302 13.041 1.00 78.94 292 ASP A C 1
ATOM 2314 O O . ASP A 1 292 ? -16.560 -9.723 11.985 1.00 78.94 292 ASP A O 1
ATOM 2318 N N . ARG A 1 293 ? -17.078 -11.194 13.623 1.00 84.75 293 ARG A N 1
ATOM 2319 C CA . ARG A 1 293 ? -18.359 -11.641 13.079 1.00 84.75 293 ARG A CA 1
ATOM 2320 C C . ARG A 1 293 ? -19.311 -10.477 12.831 1.00 84.75 293 ARG A C 1
ATOM 2322 O O . ARG A 1 293 ? -19.978 -10.462 11.804 1.00 84.75 293 ARG A O 1
ATOM 2329 N N . ASP A 1 294 ? -19.392 -9.518 13.744 1.00 82.19 294 ASP A N 1
ATOM 2330 C CA . ASP A 1 294 ? -20.424 -8.482 13.687 1.00 82.19 294 ASP A CA 1
ATOM 2331 C C . ASP A 1 294 ? -20.121 -7.466 12.570 1.00 82.19 294 ASP A C 1
ATOM 2333 O O . ASP A 1 294 ? -21.036 -6.978 11.891 1.00 82.19 294 ASP A O 1
ATOM 2337 N N . THR A 1 295 ? -18.832 -7.222 12.315 1.00 82.38 295 THR A N 1
ATOM 2338 C CA . THR A 1 295 ? -18.335 -6.392 11.213 1.00 82.38 295 THR A CA 1
ATOM 2339 C C . THR A 1 295 ? -18.413 -7.101 9.861 1.00 82.38 295 THR A C 1
ATOM 2341 O O . THR A 1 295 ? -18.825 -6.484 8.879 1.00 82.38 295 THR A O 1
ATOM 2344 N N . CYS A 1 296 ? -18.038 -8.381 9.780 1.00 84.88 296 CYS A N 1
ATOM 2345 C CA . CYS A 1 296 ? -17.889 -9.086 8.500 1.00 84.88 296 CYS A CA 1
ATOM 2346 C C . CYS A 1 296 ? -19.110 -9.896 8.057 1.00 84.88 296 CYS A C 1
ATOM 2348 O O . CYS A 1 296 ? -19.281 -10.156 6.861 1.00 84.88 296 CYS A O 1
ATOM 2350 N N . CYS A 1 297 ? -19.968 -10.275 8.997 1.00 88.69 297 CYS A N 1
ATOM 2351 C CA . CYS A 1 297 ? -21.063 -11.200 8.762 1.00 88.69 297 CYS A CA 1
ATOM 2352 C C . CYS A 1 297 ? -22.416 -10.582 9.115 1.00 88.69 297 CYS A C 1
ATOM 2354 O O . CYS A 1 297 ? -22.523 -9.574 9.819 1.00 88.69 297 CYS A O 1
ATOM 2356 N N . LYS A 1 298 ? -23.465 -11.208 8.595 1.00 85.56 298 LYS A N 1
ATOM 2357 C CA . LYS A 1 298 ? -24.865 -10.957 8.918 1.00 85.56 298 LYS A CA 1
ATOM 2358 C C . LYS A 1 298 ? -25.554 -12.296 9.206 1.00 85.56 298 LYS A C 1
ATOM 2360 O O . LYS A 1 298 ? -25.132 -13.320 8.665 1.00 85.56 298 LYS A O 1
ATOM 2365 N N . PRO A 1 299 ? -26.582 -12.325 10.067 1.00 83.62 299 PRO A N 1
ATOM 2366 C CA . PRO A 1 299 ? -27.402 -13.517 10.198 1.00 83.62 299 PRO A CA 1
ATOM 2367 C C . PRO A 1 299 ? -28.128 -13.795 8.870 1.00 83.62 299 PRO A C 1
ATOM 2369 O O . PRO A 1 299 ? -28.472 -12.848 8.154 1.00 83.62 299 PRO A O 1
ATOM 2372 N N . PRO A 1 300 ? -28.384 -15.068 8.544 1.00 83.00 300 PRO A N 1
ATOM 2373 C CA . PRO A 1 300 ? -29.143 -15.465 7.382 1.00 83.00 300 PRO A CA 1
ATOM 2374 C C . PRO A 1 300 ? -30.564 -14.969 7.563 1.00 83.00 300 PRO A C 1
ATOM 2376 O O . PRO A 1 300 ? -31.153 -14.983 8.655 1.00 83.00 300 PRO A O 1
ATOM 2379 N N . CYS A 1 301 ? -31.115 -14.515 6.460 1.00 84.88 301 CYS A N 1
ATOM 2380 C CA . CYS A 1 301 ? -32.442 -13.964 6.434 1.00 84.88 301 CYS A CA 1
ATOM 2381 C C . CYS A 1 301 ? -33.171 -14.474 5.201 1.00 84.88 301 CYS A C 1
ATOM 2383 O O . CYS A 1 301 ? -32.555 -14.819 4.195 1.00 84.88 301 CYS A O 1
ATOM 2385 N N . GLN A 1 302 ? -34.489 -14.557 5.306 1.00 86.25 302 GLN A N 1
ATOM 2386 C CA . GLN A 1 302 ? -35.329 -15.061 4.236 1.00 86.25 302 GLN A CA 1
ATOM 2387 C C . GLN A 1 302 ? -36.453 -14.071 3.968 1.00 86.25 302 GLN A C 1
ATOM 2389 O O . GLN A 1 302 ? -37.110 -13.595 4.900 1.00 86.25 302 GLN A O 1
ATOM 2394 N N . SER A 1 303 ? -36.659 -13.781 2.689 1.00 87.19 303 SER A N 1
ATOM 2395 C CA . SER A 1 303 ? -37.777 -12.974 2.225 1.00 87.19 303 SER A CA 1
ATOM 2396 C C . SER A 1 303 ? -39.110 -13.716 2.414 1.00 87.19 303 SER A C 1
ATOM 2398 O O . SER A 1 303 ? -39.143 -14.949 2.466 1.00 87.19 303 SER A O 1
ATOM 2400 N N . THR A 1 304 ? -40.198 -12.976 2.646 1.00 89.00 304 THR A N 1
ATOM 2401 C CA . THR A 1 304 ? -41.519 -13.532 3.016 1.00 89.00 304 THR A CA 1
ATOM 2402 C C . THR A 1 304 ? -42.646 -13.146 2.055 1.00 89.00 304 THR A C 1
ATOM 2404 O O . THR A 1 304 ? -43.808 -13.135 2.453 1.00 89.00 304 THR A O 1
ATOM 2407 N N . GLU A 1 305 ? -42.314 -12.784 0.822 1.00 86.69 305 GLU A N 1
ATOM 2408 C CA . GLU A 1 305 ? -43.244 -12.398 -0.243 1.00 86.69 305 GLU A CA 1
ATOM 2409 C C . GLU A 1 305 ? -44.050 -13.563 -0.818 1.00 86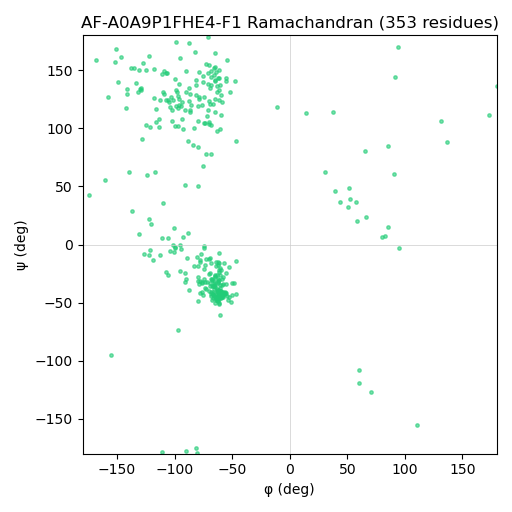.69 305 GLU A C 1
ATOM 2411 O O . GLU A 1 305 ? -45.204 -13.378 -1.195 1.00 86.69 305 GLU A O 1
ATOM 2416 N N . GLY A 1 306 ? -43.479 -14.770 -0.868 1.00 86.94 306 GLY A N 1
ATOM 2417 C CA . GLY A 1 306 ? -44.113 -15.885 -1.575 1.00 86.94 306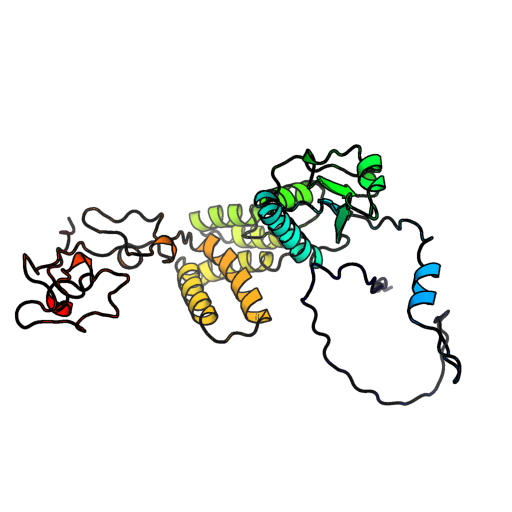 GLY A CA 1
ATOM 2418 C C . GLY A 1 306 ? -44.313 -15.553 -3.059 1.00 86.94 306 GLY A C 1
ATOM 2419 O O . GLY A 1 306 ? -43.343 -15.286 -3.758 1.00 86.94 306 GLY A O 1
ATOM 2420 N N . ASP A 1 307 ? -45.565 -15.551 -3.525 1.00 88.06 307 ASP A N 1
ATOM 2421 C CA . ASP A 1 307 ? -45.922 -15.226 -4.918 1.00 88.06 307 ASP A CA 1
ATOM 2422 C C . ASP A 1 307 ? -46.320 -13.743 -5.116 1.00 88.06 307 ASP A C 1
ATOM 2424 O O . ASP A 1 307 ? -46.651 -13.313 -6.228 1.00 88.06 307 ASP A O 1
ATOM 2428 N N . GLU A 1 308 ? -46.306 -12.943 -4.046 1.00 91.56 308 GLU A N 1
ATOM 2429 C CA . GLU A 1 308 ? -46.613 -11.512 -4.098 1.00 91.56 308 GLU A CA 1
ATOM 2430 C C . GLU A 1 308 ? -45.484 -10.731 -4.791 1.00 91.56 308 GLU A C 1
ATOM 2432 O O . GLU A 1 308 ? -44.304 -11.080 -4.697 1.00 91.56 308 GLU A O 1
ATOM 2437 N N . HIS A 1 309 ? -45.851 -9.651 -5.479 1.00 92.81 309 HIS A N 1
ATOM 2438 C CA . HIS A 1 309 ? -44.939 -8.808 -6.253 1.00 92.81 309 HIS A CA 1
ATOM 2439 C C . HIS A 1 309 ? -45.376 -7.339 -6.236 1.00 92.81 309 HIS A C 1
ATOM 2441 O O . HIS A 1 309 ? -46.524 -6.997 -5.922 1.00 92.81 309 HIS A O 1
ATOM 2447 N N . ASP A 1 310 ? -44.434 -6.461 -6.562 1.00 93.12 310 ASP A N 1
ATOM 2448 C CA . ASP A 1 310 ? -44.663 -5.024 -6.650 1.00 93.12 310 ASP A CA 1
ATOM 2449 C C . ASP A 1 310 ? -45.526 -4.636 -7.871 1.00 93.12 310 ASP A C 1
ATOM 2451 O O . ASP A 1 310 ? -45.927 -5.470 -8.687 1.00 93.12 310 ASP A O 1
ATOM 2455 N N . ALA A 1 311 ? -45.818 -3.342 -8.025 1.00 94.12 311 ALA A N 1
ATOM 2456 C CA . ALA A 1 311 ? -46.640 -2.839 -9.128 1.00 94.12 311 ALA A CA 1
ATOM 2457 C C . ALA A 1 311 ? -46.028 -3.047 -10.533 1.00 94.12 311 ALA A C 1
ATOM 2459 O O . ALA A 1 311 ? -46.737 -2.907 -11.532 1.00 94.12 311 ALA A O 1
ATOM 2460 N N . GLN A 1 312 ? -44.732 -3.354 -10.623 1.00 93.00 312 GLN A N 1
ATOM 2461 C CA . GLN A 1 312 ? -44.008 -3.630 -11.865 1.00 93.00 312 GLN A CA 1
ATOM 2462 C C . GLN A 1 312 ? -43.833 -5.134 -12.132 1.00 93.00 312 GLN A C 1
ATOM 2464 O O . GLN A 1 312 ? -43.337 -5.508 -13.195 1.00 93.00 312 GLN A O 1
ATOM 2469 N N . GLY A 1 313 ? -44.279 -5.997 -11.215 1.00 92.06 313 GLY A N 1
ATOM 2470 C CA . GLY A 1 313 ? -44.094 -7.444 -11.310 1.00 92.06 313 GLY A CA 1
ATOM 2471 C C . GLY A 1 313 ? -42.758 -7.931 -10.752 1.00 92.06 313 GLY A C 1
ATOM 2472 O O . GLY A 1 313 ? -42.365 -9.062 -11.033 1.00 92.06 313 GLY A O 1
ATOM 2473 N N . HIS A 1 314 ? -42.044 -7.108 -9.983 1.00 91.56 314 HIS A N 1
ATOM 2474 C CA . HIS A 1 314 ? -40.812 -7.519 -9.330 1.00 91.56 314 HIS A CA 1
ATOM 2475 C C . HIS A 1 314 ? -41.078 -8.162 -7.966 1.00 91.56 314 HIS A C 1
ATOM 2477 O O . HIS A 1 314 ? -41.826 -7.643 -7.135 1.00 91.56 314 HIS A O 1
ATOM 2483 N N . HIS A 1 315 ? -40.407 -9.287 -7.734 1.00 91.12 315 HIS A N 1
ATOM 2484 C CA . HIS A 1 315 ? -40.363 -9.979 -6.448 1.00 91.12 315 HIS A CA 1
ATOM 2485 C C . HIS A 1 315 ? -39.191 -9.482 -5.593 1.00 91.12 315 HIS A C 1
ATOM 2487 O O . HIS A 1 315 ? -38.425 -8.601 -5.991 1.00 91.12 315 HIS A O 1
ATOM 2493 N N . CYS A 1 316 ? -39.010 -10.075 -4.416 1.00 88.94 316 CYS A N 1
ATO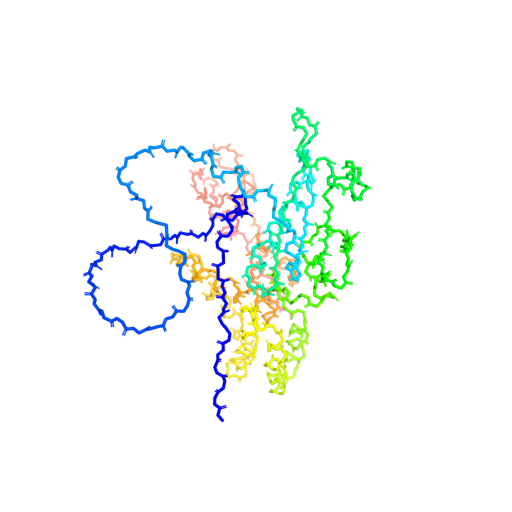M 2494 C CA . CYS A 1 316 ? -37.945 -9.701 -3.492 1.00 88.94 316 CYS A CA 1
ATOM 2495 C C . CYS A 1 316 ? -36.524 -9.886 -4.030 1.00 88.94 316 CYS A C 1
ATOM 2497 O O . CYS A 1 316 ? -35.629 -9.172 -3.581 1.00 88.94 316 CYS A O 1
ATOM 2499 N N . ASP A 1 317 ? -36.333 -10.739 -5.037 1.00 87.81 317 ASP A N 1
ATOM 2500 C CA . ASP A 1 317 ? -35.069 -10.868 -5.772 1.00 87.81 317 ASP A CA 1
ATOM 2501 C C . ASP A 1 317 ? -34.619 -9.551 -6.424 1.00 87.81 317 ASP A C 1
ATOM 2503 O O . ASP A 1 317 ? -33.424 -9.323 -6.608 1.00 87.81 317 ASP A O 1
ATOM 2507 N N . TYR A 1 318 ? -35.565 -8.668 -6.766 1.00 88.00 318 TYR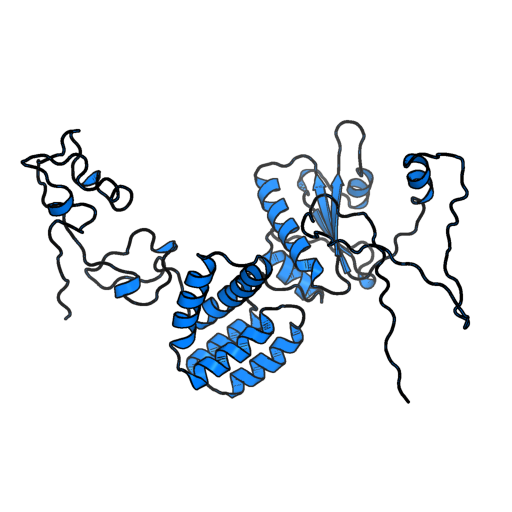 A N 1
ATOM 2508 C CA . TYR A 1 318 ? -35.256 -7.342 -7.295 1.00 88.00 318 TYR A CA 1
ATOM 2509 C C . TYR A 1 318 ? -34.785 -6.382 -6.206 1.00 88.00 318 TYR A C 1
ATOM 2511 O O . TYR A 1 318 ? -33.937 -5.550 -6.495 1.00 88.00 318 TYR A O 1
ATOM 2519 N N . TYR A 1 319 ? -35.291 -6.498 -4.974 1.00 86.88 319 TYR A N 1
ATOM 2520 C CA . TYR A 1 319 ? -35.002 -5.619 -3.831 1.00 86.88 319 TYR A CA 1
ATOM 2521 C C . TYR A 1 319 ? -33.804 -6.124 -3.004 1.00 86.88 319 TYR A C 1
ATOM 2523 O O . TYR A 1 319 ? -33.882 -6.294 -1.779 1.00 86.88 319 TYR A O 1
ATOM 2531 N N . ASP A 1 320 ? -32.695 -6.395 -3.692 1.00 83.50 320 ASP A N 1
ATOM 2532 C CA . ASP A 1 320 ? -31.443 -6.871 -3.111 1.00 83.50 320 ASP A CA 1
ATOM 2533 C C . ASP A 1 320 ? -30.583 -5.736 -2.507 1.00 83.50 320 ASP A C 1
ATOM 2535 O O . ASP A 1 320 ? -30.976 -4.571 -2.430 1.00 83.50 320 ASP A O 1
ATOM 2539 N N . GLU A 1 321 ? -29.376 -6.069 -2.036 1.00 76.38 321 GLU A N 1
ATOM 2540 C CA . GLU A 1 321 ? -28.474 -5.102 -1.387 1.00 76.38 321 GLU A CA 1
ATOM 2541 C C . GLU A 1 321 ? -28.023 -3.948 -2.309 1.00 76.38 321 GLU A C 1
ATOM 2543 O O . GLU A 1 321 ? -27.521 -2.937 -1.816 1.00 76.38 321 GLU A O 1
ATOM 2548 N N . ARG A 1 322 ? -28.203 -4.055 -3.633 1.00 79.69 322 ARG A N 1
ATOM 2549 C CA . ARG A 1 322 ? -27.842 -3.021 -4.621 1.00 79.69 322 ARG A CA 1
ATOM 2550 C C . ARG A 1 322 ? -28.988 -2.054 -4.896 1.00 79.69 322 ARG A C 1
ATOM 2552 O O . ARG A 1 322 ? -28.733 -0.884 -5.166 1.00 79.69 322 ARG A O 1
ATOM 2559 N N . THR A 1 323 ? -30.221 -2.534 -4.819 1.00 84.19 323 THR A N 1
ATOM 2560 C CA . THR A 1 323 ? -31.451 -1.786 -5.128 1.00 84.19 323 THR A CA 1
ATOM 2561 C C . THR A 1 323 ? -32.231 -1.397 -3.874 1.00 84.19 323 THR A C 1
ATOM 2563 O O . THR A 1 323 ? -33.289 -0.788 -3.970 1.00 84.19 323 THR A O 1
ATOM 2566 N N . VAL A 1 324 ? -31.691 -1.660 -2.678 1.00 83.88 324 VAL A N 1
ATOM 2567 C CA . VAL A 1 324 ? -32.305 -1.309 -1.383 1.00 83.88 324 VAL A CA 1
ATOM 2568 C C . VAL A 1 324 ? -32.708 0.173 -1.253 1.00 83.88 324 VAL A C 1
ATOM 2570 O O . VAL A 1 324 ? -33.531 0.517 -0.411 1.00 83.88 324 VAL A O 1
ATOM 2573 N N . GLN A 1 325 ? -32.151 1.068 -2.074 1.00 85.19 325 GLN A N 1
ATOM 2574 C CA . GLN A 1 325 ? -32.537 2.485 -2.119 1.00 85.19 325 GLN A CA 1
ATOM 2575 C C . GLN A 1 325 ? -33.931 2.716 -2.716 1.00 85.19 325 GLN A C 1
ATOM 2577 O O . GLN A 1 325 ? -34.563 3.704 -2.367 1.00 85.19 325 GLN A O 1
ATOM 2582 N N . GLU A 1 326 ? -34.403 1.799 -3.559 1.00 88.25 326 GLU A N 1
ATOM 2583 C CA . GLU A 1 326 ? -35.727 1.812 -4.203 1.00 88.25 326 GLU A CA 1
ATOM 2584 C C . GLU A 1 326 ? -36.784 1.110 -3.327 1.00 88.25 326 GLU A C 1
ATOM 2586 O O . GLU A 1 326 ? -37.902 0.810 -3.749 1.00 88.25 326 GLU A O 1
ATOM 2591 N N . CYS A 1 327 ? -36.419 0.786 -2.083 1.00 89.75 327 CYS A N 1
ATOM 2592 C CA . CYS A 1 327 ? -37.250 0.018 -1.176 1.00 89.75 327 CYS A CA 1
ATOM 2593 C C . CYS A 1 327 ? -38.540 0.761 -0.806 1.00 89.75 327 CYS A C 1
ATOM 2595 O O . CYS A 1 327 ? -38.518 1.749 -0.068 1.00 89.75 327 CYS A O 1
ATOM 2597 N N . GLY A 1 328 ? -39.676 0.206 -1.230 1.00 87.19 328 GLY A N 1
ATOM 2598 C CA . GLY A 1 328 ? -41.004 0.745 -0.944 1.00 87.19 328 GLY A CA 1
ATOM 2599 C C . GLY A 1 328 ? -41.568 1.660 -2.031 1.00 87.19 328 GLY A C 1
ATOM 2600 O O . GLY A 1 328 ? -42.713 2.093 -1.906 1.00 87.19 328 GLY A O 1
ATOM 2601 N N . ASP A 1 329 ? -40.810 1.934 -3.096 1.00 92.12 329 ASP A N 1
ATOM 2602 C CA . ASP A 1 329 ? -41.227 2.864 -4.153 1.00 92.12 329 ASP A CA 1
ATOM 2603 C C . ASP A 1 329 ? -42.404 2.332 -4.985 1.00 92.12 329 ASP A C 1
ATOM 2605 O O . ASP A 1 329 ? -43.235 3.110 -5.459 1.00 92.12 329 ASP A O 1
ATOM 2609 N N . TRP A 1 330 ? -42.510 1.008 -5.127 1.00 92.25 330 TRP A N 1
ATOM 2610 C CA . TRP A 1 330 ? -43.504 0.342 -5.980 1.00 92.25 330 TRP A CA 1
ATOM 2611 C C . TRP A 1 330 ? -44.425 -0.614 -5.212 1.00 92.25 330 TRP A C 1
ATOM 2613 O O . TRP A 1 330 ? -45.080 -1.467 -5.815 1.00 92.25 330 TRP A O 1
ATOM 2623 N N . ASP A 1 331 ? -44.485 -0.463 -3.886 1.00 93.38 331 ASP A N 1
ATOM 2624 C CA . ASP A 1 331 ? -45.271 -1.317 -2.994 1.00 93.38 331 ASP A CA 1
ATOM 2625 C C . ASP A 1 331 ? -46.754 -1.378 -3.397 1.00 93.38 331 ASP A C 1
ATOM 2627 O O . ASP A 1 331 ? -47.382 -0.388 -3.786 1.00 93.38 331 ASP A O 1
ATOM 2631 N N . THR A 1 332 ? -47.345 -2.558 -3.227 1.00 92.75 332 THR A N 1
ATOM 2632 C CA . THR A 1 332 ? -48.778 -2.795 -3.408 1.00 92.75 332 THR A CA 1
ATOM 2633 C C . THR A 1 332 ? -49.449 -3.079 -2.062 1.00 92.75 332 THR A C 1
ATOM 2635 O O . THR A 1 332 ? -48.841 -3.041 -0.989 1.00 92.75 332 THR A O 1
ATOM 2638 N N . MET A 1 333 ? -50.759 -3.341 -2.078 1.00 91.00 333 MET A N 1
ATOM 2639 C CA . MET A 1 333 ? -51.468 -3.736 -0.858 1.00 91.00 333 MET A CA 1
ATOM 2640 C C . MET A 1 333 ? -50.994 -5.105 -0.337 1.00 91.00 333 MET A C 1
ATOM 2642 O O . MET A 1 333 ? -50.952 -5.290 0.881 1.00 91.00 333 MET A O 1
ATOM 2646 N N . GLY A 1 334 ? -50.650 -6.024 -1.249 1.00 88.62 334 GLY A N 1
ATOM 2647 C CA . GLY A 1 334 ? -50.194 -7.387 -0.954 1.00 88.62 334 GLY A CA 1
ATOM 2648 C C . GLY A 1 334 ? -48.680 -7.508 -0.798 1.00 88.62 334 GLY A C 1
ATOM 2649 O O . GLY A 1 334 ? -48.216 -8.295 0.018 1.00 88.62 334 GLY A O 1
ATOM 2650 N N . PHE A 1 335 ? -47.913 -6.655 -1.478 1.00 93.06 335 PHE A N 1
ATOM 2651 C CA . PHE A 1 335 ? -46.456 -6.680 -1.458 1.00 93.06 335 PHE A CA 1
ATOM 2652 C C . PHE A 1 335 ? -45.891 -5.406 -0.838 1.00 93.06 335 PHE A C 1
ATOM 2654 O O . PHE A 1 335 ? -46.066 -4.311 -1.372 1.00 93.06 335 PHE A O 1
ATOM 2661 N N . ARG A 1 336 ? -45.194 -5.553 0.292 1.00 92.81 336 ARG A N 1
ATOM 2662 C CA . ARG A 1 336 ? -44.465 -4.454 0.935 1.00 92.81 336 ARG A CA 1
ATOM 2663 C C . ARG A 1 336 ? -42.999 -4.807 1.052 1.00 92.81 336 ARG A C 1
ATOM 2665 O O . ARG A 1 336 ? -42.619 -5.546 1.967 1.00 92.81 336 ARG A O 1
ATOM 2672 N N . ALA A 1 337 ? -42.180 -4.263 0.161 1.00 89.50 337 ALA A N 1
ATOM 2673 C CA . ALA A 1 337 ? -40.772 -4.613 0.039 1.00 89.50 337 ALA A CA 1
ATOM 2674 C C . ALA A 1 337 ? -40.027 -4.403 1.371 1.00 89.50 337 ALA A C 1
ATOM 2676 O O . ALA A 1 337 ? -39.278 -5.271 1.819 1.00 89.50 337 ALA A O 1
ATOM 2677 N N . ASN A 1 338 ? -40.327 -3.312 2.085 1.00 88.75 338 ASN A N 1
ATOM 2678 C CA . ASN A 1 338 ? -39.710 -2.986 3.377 1.00 88.75 338 ASN A CA 1
ATOM 2679 C C . ASN A 1 338 ? -40.083 -3.929 4.535 1.00 88.75 338 ASN A C 1
ATOM 2681 O O . ASN A 1 338 ? -39.425 -3.909 5.573 1.00 88.75 338 ASN A O 1
ATOM 2685 N N . ARG A 1 339 ? -41.137 -4.741 4.393 1.00 87.69 339 ARG A N 1
ATOM 2686 C CA . ARG A 1 339 ? -41.563 -5.726 5.401 1.00 87.69 339 ARG A CA 1
ATOM 2687 C C . ARG A 1 339 ? -41.277 -7.157 4.996 1.00 87.69 339 ARG A C 1
ATOM 2689 O O . ARG A 1 339 ? -41.200 -8.000 5.883 1.00 87.69 339 ARG A O 1
ATOM 2696 N N . MET A 1 340 ? -41.154 -7.415 3.701 1.00 86.75 340 MET A N 1
ATOM 2697 C CA . MET A 1 340 ? -41.026 -8.760 3.152 1.00 86.75 340 MET A CA 1
ATOM 2698 C C . MET A 1 340 ? -39.608 -9.078 2.691 1.00 86.75 340 MET A C 1
ATOM 2700 O O . MET A 1 340 ? -39.242 -10.246 2.699 1.00 86.75 340 MET A O 1
ATOM 2704 N N . CYS A 1 341 ? -38.803 -8.078 2.325 1.00 86.44 341 CYS A N 1
ATOM 2705 C CA . CYS A 1 341 ? -37.455 -8.294 1.812 1.00 86.44 341 CYS A CA 1
ATOM 2706 C C . CYS A 1 341 ? -36.520 -7.109 2.015 1.00 86.44 341 CYS A C 1
ATOM 2708 O O . CYS A 1 341 ? -35.880 -7.061 3.056 1.00 86.44 341 CYS A O 1
ATOM 2710 N N . CYS A 1 342 ? -36.364 -6.212 1.031 1.00 73.94 342 CYS A N 1
ATOM 2711 C CA . CYS A 1 342 ? -35.351 -5.145 0.997 1.00 73.94 342 CYS A CA 1
ATOM 2712 C C . CYS A 1 342 ? -34.062 -5.530 1.729 1.00 73.94 342 CYS A C 1
ATOM 2714 O O . CYS A 1 342 ? -33.743 -5.001 2.798 1.00 73.94 342 CYS A O 1
ATOM 2716 N N . ALA A 1 343 ? -33.423 -6.578 1.207 1.00 68.19 343 ALA A N 1
ATOM 2717 C CA . ALA A 1 343 ? -32.236 -7.220 1.761 1.00 68.19 343 ALA A CA 1
ATOM 2718 C C . ALA A 1 343 ? -32.224 -7.352 3.302 1.00 68.19 343 ALA A C 1
ATOM 2720 O O . ALA A 1 343 ? -31.254 -7.045 3.992 1.00 68.19 343 ALA A O 1
ATOM 2721 N N . CYS A 1 344 ? -33.355 -7.792 3.837 1.00 65.44 344 CYS A N 1
ATOM 2722 C CA . CYS A 1 344 ? -33.651 -8.101 5.227 1.00 65.44 344 CYS A CA 1
ATOM 2723 C C . CYS A 1 344 ? -33.459 -7.008 6.268 1.00 65.44 344 CYS A C 1
ATOM 2725 O O . CYS A 1 344 ? -33.200 -7.280 7.444 1.00 65.44 344 CYS A O 1
ATOM 2727 N N . GLY A 1 345 ? -33.775 -5.784 5.858 1.00 66.38 345 GLY A N 1
ATOM 2728 C CA . GLY A 1 345 ? -34.518 -4.871 6.724 1.00 66.38 345 GLY A CA 1
ATOM 2729 C C . GLY A 1 345 ? -36.014 -5.219 6.865 1.00 66.38 345 GLY A C 1
ATOM 2730 O O . GLY A 1 345 ? -36.686 -4.547 7.643 1.00 66.38 345 GLY A O 1
ATOM 2731 N N . GLY A 1 346 ? -36.515 -6.253 6.159 1.00 64.81 346 GLY A N 1
ATOM 2732 C CA . GLY A 1 346 ? -37.823 -6.917 6.307 1.00 64.81 346 GLY A CA 1
ATOM 2733 C C . GLY A 1 346 ? -37.779 -8.401 5.868 1.00 64.81 346 GLY A C 1
ATOM 2734 O O . GLY A 1 346 ? -36.890 -8.798 5.126 1.00 64.81 346 GLY A O 1
ATOM 2735 N N . GLY A 1 347 ? -38.699 -9.246 6.343 1.00 81.12 347 GLY A N 1
ATOM 2736 C CA . GLY A 1 347 ? -38.653 -10.715 6.211 1.00 81.12 347 GLY A CA 1
ATOM 2737 C C . GLY A 1 347 ? -38.404 -11.418 7.556 1.00 81.12 347 GLY A C 1
ATOM 2738 O O . GLY A 1 347 ? -38.701 -10.858 8.613 1.00 81.12 347 GLY A O 1
ATOM 2739 N N . VAL A 1 348 ? -37.854 -12.641 7.551 1.00 80.06 348 VAL A N 1
ATOM 2740 C CA . VAL A 1 348 ? -37.498 -13.387 8.779 1.00 80.06 348 VAL A CA 1
ATOM 2741 C C . VAL A 1 348 ? -35.987 -13.548 8.929 1.00 80.06 348 VAL A C 1
ATOM 2743 O O . VAL A 1 348 ? -35.319 -14.099 8.057 1.00 80.06 348 VAL A O 1
ATOM 2746 N N . THR A 1 349 ? -35.435 -13.098 10.059 1.00 76.69 349 THR A N 1
ATOM 2747 C CA . THR A 1 349 ? -34.044 -13.373 10.446 1.00 76.69 349 THR A CA 1
ATOM 2748 C C . THR A 1 349 ? -33.987 -14.655 11.269 1.00 76.69 349 THR A C 1
ATOM 2750 O O . THR A 1 349 ? -34.752 -14.838 12.217 1.00 76.69 349 THR A O 1
ATOM 2753 N N . ARG A 1 350 ? -33.078 -15.567 10.918 1.00 72.75 350 ARG A N 1
ATOM 2754 C CA . ARG A 1 350 ? -32.809 -16.755 11.733 1.00 72.75 350 ARG A CA 1
ATOM 2755 C C . ARG A 1 350 ? -31.522 -16.500 12.498 1.00 72.75 350 ARG A C 1
ATOM 2757 O O . ARG A 1 350 ? -30.450 -16.497 11.905 1.00 72.75 350 ARG A O 1
ATOM 2764 N N . MET A 1 351 ? -31.629 -16.242 13.801 1.00 70.56 351 MET A N 1
ATOM 2765 C CA . MET A 1 351 ? -30.441 -16.212 14.651 1.00 70.56 351 MET A CA 1
ATOM 2766 C C . MET A 1 351 ? -29.916 -17.644 14.789 1.00 70.56 351 MET A C 1
ATOM 2768 O O . MET A 1 351 ? -30.686 -18.518 15.199 1.00 70.56 351 MET A O 1
ATOM 2772 N N . PRO A 1 352 ? -28.651 -17.911 14.435 1.00 64.44 352 PRO A N 1
ATOM 2773 C CA . PRO A 1 352 ? -28.017 -19.181 14.763 1.00 64.44 352 PRO A CA 1
ATOM 2774 C C . PRO A 1 352 ? -27.994 -19.331 16.285 1.00 64.44 352 PRO A C 1
ATOM 2776 O O . PRO A 1 352 ? -27.760 -18.351 16.992 1.00 64.44 352 PRO A O 1
ATOM 2779 N N . GLN A 1 353 ? -28.301 -20.521 16.799 1.00 59.00 353 GLN A N 1
ATOM 2780 C CA . GLN A 1 353 ? -28.135 -20.790 18.225 1.00 59.00 353 GLN A CA 1
ATOM 2781 C C . GLN A 1 353 ? -26.631 -20.828 18.520 1.00 59.00 353 GLN A C 1
ATOM 2783 O O . GLN A 1 353 ? -25.907 -21.588 17.881 1.00 59.00 353 GLN A O 1
ATOM 2788 N N . ASP A 1 354 ? -26.169 -19.957 19.421 1.00 53.56 354 ASP A N 1
ATOM 2789 C CA . ASP A 1 354 ? -24.813 -20.021 19.966 1.00 53.56 354 ASP A CA 1
ATOM 2790 C C . ASP A 1 354 ? -24.754 -21.263 20.883 1.00 53.56 354 ASP A C 1
ATOM 2792 O O . ASP A 1 354 ? -25.361 -21.250 21.958 1.00 53.56 354 ASP A O 1
ATOM 2796 N N . ASP A 1 355 ? -24.103 -22.338 20.427 1.00 47.69 355 ASP A N 1
ATOM 2797 C CA . ASP A 1 355 ? -23.816 -23.544 21.227 1.00 47.69 355 ASP A CA 1
ATOM 2798 C C . ASP A 1 355 ? -22.644 -23.332 22.203 1.00 47.69 355 ASP A C 1
ATOM 2800 O O . ASP A 1 355 ? -21.613 -22.741 21.789 1.00 47.69 355 ASP A O 1
#

Foldseek 3Di:
DDDDDDDDDDDPPPADPPQDPPDDDDDDDDDDDDDDDDDDPDDPDDDDDPDDDDDPVVVVVPPPPDDPPPQFAEKEWEAEPDQDPVNVQLVVLLSVQQVQQVLWPSHHYYYQYAYDPDPTGPVVVCVVVVHDNVCPGWMFIDGPVPPPTDTDDDPSHNQVVCVVCVVVVGLTADPQDDVVLLVLLVVCVVPVDLVSLVVLVVVLVSNVSHLLSVLSSVVSVVCVVPNLCVLVVLLVVLVVVLVDDDDPVVNVSSVSNNSNSCSSNVFQQLVPADAPPQWAFDPVSNVFTDNDNVRGTDGDFAFALVCHDFPVNDDLVCLAPVNLVCQQVGADPSGHNCAGHNPPVHGDGDDDDDD

pLDDT: mean 70.75, std 24.46, range [20.05, 96.56]